Protein AF-A0A2V8KZA8-F1 (afdb_monomer)

Nearest PDB structures (foldseek):
  6wjm-assembly1_A  TM=3.835E-01  e=2.116E+00  Desulfarculus baarsii DSM 2075
  3qcm-assembly2_B  TM=4.061E-01  e=1.779E+00  Homo sapiens
  5bk8-assembly1_A  TM=4.005E-01  e=3.357E+00  Homo sapiens
  3qci-assembly1_A  TM=4.151E-01  e=2.824E+00  Homo sapiens
  3qcl-assembly1_A  TM=3.068E-01  e=1.496E+00  Homo sapiens

Foldseek 3Di:
DDDDDDDDVVVVVVVVVVVVVVVVVVVVVVVCPPDDPPDPFAAFDADPVRHGDPADPDPPFWGWADDDDPDLCVFFPCNVVPFQWDPVLVVVVCVCVVLCVVVDQLSLPDDDDPDVVGADPQWDKDKDWDDRGPFWIKIKIWTDGVPTGVGIGMGIDITTIDRHDDDDDDDCPSSPCVVVVVVVVDPD

Secondary structure (DSSP, 8-state):
--------HHHHHHHHHHHHHHHHHHHHHHGGGGS--SSSPPBPPB-TTS-B--S-SSTT--EEE----SSGGGGBSSGGG---B-HHHHHHHHHHHHTTTTT-TTTTSSPPPHHHHS--TT-EEEEEEE-SBSSEEEEEEEEE-TTTBSS-EEEEEEEEEETT--PPP---GGGGHHHHHHTT-S--

Sequence (188 aa):
MRIRWGLRPVTLVFAMLLFSLMMTLPIVAQQRQQARPAGPAQPTPRRADGTVNLGSTEPNKGFFSGRQHWGYEEVLKDPKEGIPYQPWAKALREFRQGTLSKYDPEGFCLPPGGPRAMHTDQLHVIERFSRPDLMTLHYEATIDDPGAYTRPWTIAFDLSWNPNGEIMEYICQENNLWLKRLLKQVPE

Structure (mmCIF, N/CA/C/O backbone):
data_AF-A0A2V8KZA8-F1
#
_entry.id   AF-A0A2V8KZA8-F1
#
loop_
_atom_site.group_PDB
_atom_site.id
_atom_site.type_symbol
_atom_site.label_atom_id
_atom_site.label_alt_id
_atom_site.label_comp_id
_atom_site.label_asym_id
_atom_site.label_entity_id
_atom_site.label_seq_id
_atom_site.pdbx_PDB_ins_code
_atom_site.Cartn_x
_atom_site.Cartn_y
_atom_site.Cartn_z
_atom_site.occupancy
_atom_site.B_iso_or_equiv
_atom_site.auth_seq_id
_atom_site.auth_comp_id
_atom_site.auth_asym_id
_atom_site.auth_atom_id
_atom_site.pdbx_PDB_model_num
ATOM 1 N N . MET A 1 1 ? 59.697 42.664 25.993 1.00 38.28 1 MET A N 1
ATOM 2 C CA . MET A 1 1 ? 59.028 41.686 25.107 1.00 38.28 1 MET A CA 1
ATOM 3 C C . MET A 1 1 ? 57.533 42.015 25.089 1.00 38.28 1 MET A C 1
ATOM 5 O O . MET A 1 1 ? 56.884 41.853 26.110 1.00 38.28 1 MET A O 1
ATOM 9 N N . ARG A 1 2 ? 57.006 42.623 24.012 1.00 39.75 2 ARG A N 1
ATOM 10 C CA . ARG A 1 2 ? 55.589 43.036 23.891 1.00 39.75 2 ARG A CA 1
ATOM 11 C C . ARG A 1 2 ? 54.884 42.081 22.926 1.00 39.75 2 ARG A C 1
ATOM 13 O O . ARG A 1 2 ? 55.195 42.090 21.740 1.00 39.75 2 ARG A O 1
ATOM 20 N N . ILE A 1 3 ? 53.956 41.272 23.429 1.00 44.31 3 ILE A N 1
ATOM 21 C CA . ILE A 1 3 ? 53.139 40.367 22.612 1.00 44.31 3 ILE A CA 1
ATOM 22 C C . ILE A 1 3 ? 51.951 41.175 22.069 1.00 44.31 3 ILE A C 1
ATOM 24 O O . ILE A 1 3 ? 51.133 41.671 22.842 1.00 44.31 3 ILE A O 1
ATOM 28 N N . ARG A 1 4 ? 51.877 41.360 20.745 1.00 47.81 4 ARG A N 1
ATOM 29 C CA . ARG A 1 4 ? 50.740 42.008 20.071 1.00 47.81 4 ARG A CA 1
ATOM 30 C C . ARG A 1 4 ? 49.669 40.953 19.786 1.00 47.81 4 ARG A C 1
ATOM 32 O O . ARG A 1 4 ? 49.761 40.246 18.790 1.00 47.81 4 ARG A O 1
ATOM 39 N N . TRP A 1 5 ? 48.651 40.865 20.636 1.00 54.12 5 TRP A N 1
ATOM 40 C CA . TRP A 1 5 ? 47.400 40.174 20.310 1.00 54.12 5 TRP A CA 1
ATOM 41 C C . TRP A 1 5 ? 46.513 41.138 19.523 1.00 54.12 5 TRP A C 1
ATOM 43 O O . TRP A 1 5 ? 46.153 42.197 20.031 1.00 54.12 5 TRP A O 1
ATOM 53 N N . GLY A 1 6 ? 46.205 40.828 18.266 1.00 52.06 6 GLY A N 1
ATOM 54 C CA . GLY A 1 6 ? 45.412 41.738 17.443 1.00 52.06 6 GLY A CA 1
ATOM 55 C C . GLY A 1 6 ? 45.010 41.154 16.100 1.00 52.06 6 GLY A C 1
ATOM 56 O O . GLY A 1 6 ? 45.446 41.647 15.063 1.00 52.06 6 GLY A O 1
ATOM 57 N N . LEU A 1 7 ? 44.146 40.139 16.106 1.00 55.19 7 LEU A N 1
ATOM 58 C CA . LEU A 1 7 ? 43.274 39.919 14.955 1.00 55.19 7 LEU A CA 1
ATOM 59 C C . LEU A 1 7 ? 42.201 41.014 14.988 1.00 55.19 7 LEU A C 1
ATOM 61 O O . LEU A 1 7 ? 41.508 41.196 15.988 1.00 55.19 7 LEU A O 1
ATOM 65 N N . ARG A 1 8 ? 42.132 41.809 13.918 1.00 57.12 8 ARG A N 1
ATOM 66 C CA . ARG A 1 8 ? 41.205 42.939 13.794 1.00 57.12 8 ARG A CA 1
ATOM 67 C C . ARG A 1 8 ? 39.756 42.416 13.770 1.00 57.12 8 ARG A C 1
ATOM 69 O O . ARG A 1 8 ? 39.497 41.431 13.083 1.00 57.12 8 ARG A O 1
ATOM 76 N N . PRO A 1 9 ? 38.793 43.079 14.437 1.00 58.09 9 PRO A N 1
ATOM 77 C CA . PRO A 1 9 ? 37.402 42.611 14.534 1.00 58.09 9 PRO A CA 1
ATOM 78 C C . PRO A 1 9 ? 36.718 42.426 13.167 1.00 58.09 9 PRO A C 1
ATOM 80 O O . PRO A 1 9 ? 35.870 41.554 13.010 1.00 58.09 9 PRO A O 1
ATOM 83 N N . VAL A 1 10 ? 37.153 43.171 12.146 1.00 59.69 10 VAL A N 1
ATOM 84 C CA . VAL A 1 10 ? 36.674 43.043 10.758 1.00 59.69 10 VAL A CA 1
ATOM 85 C C . VAL A 1 10 ? 36.988 41.665 10.161 1.00 59.69 10 VAL A C 1
ATOM 87 O O . VAL A 1 10 ? 36.172 41.114 9.427 1.00 59.69 10 VAL A O 1
ATOM 90 N N . THR A 1 11 ? 38.131 41.068 10.509 1.00 60.62 11 THR A N 1
ATOM 91 C CA . THR A 1 11 ? 38.547 39.757 9.993 1.00 60.62 11 THR A CA 1
ATOM 92 C C . THR A 1 11 ? 37.696 38.621 10.572 1.00 60.62 11 THR A C 1
ATOM 94 O O . THR A 1 11 ? 37.414 37.650 9.877 1.00 60.62 11 THR A O 1
ATOM 97 N N . LEU A 1 12 ? 37.233 38.761 11.819 1.00 60.34 12 LEU A N 1
ATOM 98 C CA . LEU A 1 12 ? 36.355 37.790 12.482 1.00 60.34 12 LEU A CA 1
ATOM 99 C C . LEU A 1 12 ? 34.931 37.811 11.911 1.00 60.34 12 LEU A C 1
ATOM 101 O O . LEU A 1 12 ? 34.360 36.752 11.669 1.00 60.34 12 LEU A O 1
ATOM 105 N N . VAL A 1 13 ? 34.381 38.996 11.629 1.00 66.75 13 VAL A N 1
ATOM 106 C CA . VAL A 1 13 ? 33.036 39.128 11.037 1.00 66.75 13 VAL A CA 1
ATOM 107 C C . VAL A 1 13 ? 32.998 38.566 9.613 1.00 66.75 13 VAL A C 1
ATOM 109 O O . VAL A 1 13 ? 32.074 37.834 9.264 1.00 66.75 13 VAL A O 1
ATOM 112 N N . PHE A 1 14 ? 34.030 38.835 8.806 1.00 66.50 14 PHE A N 1
ATOM 113 C CA . PHE A 1 14 ? 34.132 38.275 7.455 1.00 66.50 14 PHE A CA 1
ATOM 114 C C . PHE A 1 14 ? 34.263 36.746 7.474 1.00 66.50 14 PHE A C 1
ATOM 116 O O . PHE A 1 14 ? 33.606 36.065 6.689 1.00 66.50 14 PHE A O 1
ATOM 123 N N . ALA A 1 15 ? 35.058 36.202 8.401 1.00 68.25 15 ALA A N 1
ATOM 124 C CA . ALA A 1 15 ? 35.200 34.759 8.575 1.00 68.25 15 ALA A CA 1
ATOM 125 C C . ALA A 1 15 ? 33.880 34.091 9.005 1.00 68.25 15 ALA A C 1
ATOM 127 O O . ALA A 1 15 ? 33.544 33.031 8.484 1.00 68.25 15 ALA A O 1
ATOM 128 N N . MET A 1 16 ? 33.094 34.720 9.888 1.00 71.06 16 MET A N 1
ATOM 129 C CA . MET A 1 16 ? 31.784 34.198 10.303 1.00 71.06 16 MET A CA 1
ATOM 130 C C . MET A 1 16 ? 30.739 34.242 9.178 1.00 71.06 16 MET A C 1
ATOM 132 O O . MET A 1 16 ? 29.975 33.290 9.028 1.00 71.06 16 MET A O 1
ATOM 136 N N . LEU A 1 17 ? 30.715 35.297 8.355 1.00 67.38 17 LEU A N 1
ATOM 13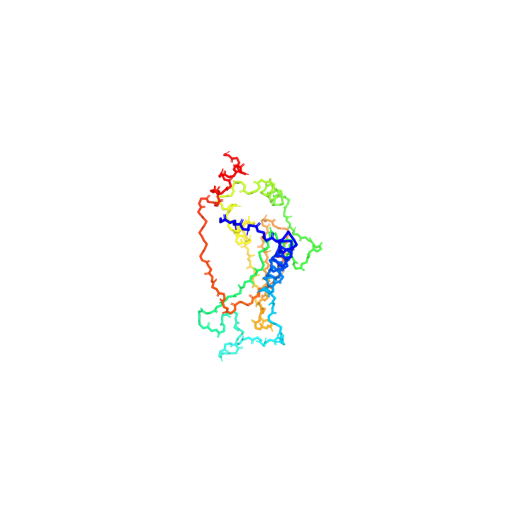7 C CA . LEU A 1 17 ? 29.800 35.391 7.207 1.00 67.38 17 LEU A CA 1
ATOM 138 C C . LEU A 1 17 ? 30.134 34.363 6.115 1.00 67.38 17 LEU A C 1
ATOM 140 O O . LEU A 1 17 ? 29.228 33.716 5.596 1.00 67.38 17 LEU A O 1
ATOM 144 N N . LEU A 1 18 ? 31.422 34.155 5.817 1.00 64.06 18 LEU A N 1
ATOM 145 C CA . LEU A 1 18 ? 31.877 33.088 4.917 1.00 64.06 18 LEU A CA 1
ATOM 146 C C . LEU A 1 18 ? 31.512 31.701 5.458 1.00 64.06 18 LEU A C 1
ATOM 148 O O . LEU A 1 18 ? 30.999 30.873 4.710 1.00 64.06 18 LEU A O 1
ATOM 152 N N . PHE A 1 19 ? 31.705 31.459 6.756 1.00 62.22 19 PHE A N 1
ATOM 153 C CA . PHE A 1 19 ? 31.365 30.180 7.383 1.00 62.22 19 PHE A CA 1
ATOM 154 C C . PHE A 1 19 ? 29.852 29.900 7.360 1.00 62.22 19 PHE A C 1
ATOM 156 O O . PHE A 1 19 ? 29.432 28.790 7.038 1.00 62.22 19 PHE A O 1
ATOM 163 N N . SER A 1 20 ? 29.024 30.923 7.599 1.00 61.00 20 SER A N 1
ATOM 164 C CA . SER A 1 20 ? 27.560 30.824 7.512 1.00 61.00 20 SER A CA 1
ATOM 165 C C . SER A 1 20 ? 27.075 30.572 6.071 1.00 61.00 20 SER A C 1
ATOM 167 O O . SER A 1 20 ? 26.174 29.764 5.835 1.00 61.00 20 SER A O 1
ATOM 169 N N . LEU A 1 21 ? 27.732 31.178 5.072 1.00 57.53 21 LEU A N 1
ATOM 170 C CA . LEU A 1 21 ? 27.439 30.933 3.656 1.00 57.53 21 LEU A CA 1
ATOM 171 C C . LEU A 1 21 ? 27.849 29.512 3.213 1.00 57.53 21 LEU A C 1
ATOM 173 O O . LEU A 1 21 ? 27.138 28.881 2.437 1.00 57.53 21 LEU A O 1
ATOM 177 N N . MET A 1 22 ? 28.949 28.964 3.744 1.00 59.94 22 MET A N 1
ATOM 178 C CA . MET A 1 22 ? 29.373 27.589 3.438 1.00 59.94 22 MET A CA 1
ATOM 179 C C . MET A 1 22 ? 28.510 26.514 4.116 1.00 59.94 22 MET A C 1
ATOM 181 O O . MET A 1 22 ? 28.398 25.413 3.582 1.00 59.94 22 MET A O 1
ATOM 185 N N . MET A 1 23 ? 27.858 26.816 5.245 1.00 60.09 23 MET A N 1
ATOM 186 C CA . MET A 1 23 ? 26.958 25.872 5.927 1.00 60.09 23 MET A CA 1
ATOM 187 C C . MET A 1 23 ? 25.553 25.775 5.312 1.00 60.09 23 MET A C 1
ATOM 189 O O . MET A 1 23 ? 24.871 24.774 5.520 1.00 60.09 23 MET A O 1
ATOM 193 N N . THR A 1 24 ? 25.113 26.760 4.525 1.00 54.28 24 THR A N 1
ATOM 194 C CA . THR A 1 24 ? 23.773 26.742 3.896 1.00 54.28 24 THR A CA 1
ATOM 195 C C . THR A 1 24 ? 23.738 26.037 2.534 1.00 54.28 24 THR A C 1
ATOM 197 O O . THR A 1 24 ? 22.709 25.477 2.157 1.00 54.28 24 THR A O 1
ATOM 200 N N . LEU A 1 25 ? 24.863 25.978 1.815 1.00 51.69 25 LEU A N 1
ATOM 201 C CA . LEU A 1 25 ? 24.981 25.296 0.519 1.00 51.69 25 LEU A CA 1
ATOM 202 C C . LEU A 1 25 ? 24.738 23.767 0.539 1.00 51.69 25 LEU A C 1
ATOM 204 O O . LEU A 1 25 ? 24.079 23.281 -0.386 1.00 51.69 25 LEU A O 1
ATOM 208 N N . PRO A 1 26 ? 25.185 22.975 1.538 1.00 50.62 26 PRO A N 1
ATOM 209 C CA . PRO A 1 26 ? 24.924 21.534 1.532 1.00 50.62 26 PRO A CA 1
ATOM 210 C C . PRO A 1 26 ? 23.447 21.179 1.773 1.00 50.62 26 PRO A C 1
ATOM 212 O O . PRO A 1 26 ? 23.003 20.125 1.320 1.00 50.62 26 PRO A O 1
ATOM 215 N N . ILE A 1 27 ? 22.656 22.058 2.404 1.00 51.00 27 ILE A N 1
ATOM 216 C CA . ILE A 1 27 ? 21.228 21.802 2.674 1.00 51.00 27 ILE A CA 1
ATOM 217 C C . ILE A 1 27 ? 20.429 21.729 1.362 1.00 51.00 27 ILE A C 1
ATOM 219 O O . ILE A 1 27 ? 19.590 20.846 1.193 1.00 51.00 27 ILE A O 1
ATOM 223 N N . VAL A 1 28 ? 20.738 22.591 0.387 1.00 49.91 28 VAL A N 1
ATOM 224 C CA . VAL A 1 28 ? 20.069 22.588 -0.929 1.00 49.91 28 VAL A CA 1
ATOM 225 C C . VAL A 1 28 ? 20.500 21.384 -1.780 1.00 49.91 28 VAL A C 1
ATOM 227 O O . VAL A 1 28 ? 19.707 20.849 -2.554 1.00 49.91 28 VAL A O 1
ATOM 230 N N . ALA A 1 29 ? 21.740 20.910 -1.621 1.00 48.00 29 ALA A N 1
ATOM 231 C CA . ALA A 1 29 ? 22.255 19.754 -2.356 1.00 48.00 29 ALA A CA 1
ATOM 232 C C . ALA A 1 29 ? 21.671 18.418 -1.859 1.00 48.00 29 ALA A C 1
ATOM 234 O O . ALA A 1 29 ? 21.411 17.525 -2.668 1.00 48.00 29 ALA A O 1
ATOM 235 N N . GLN A 1 30 ? 21.408 18.286 -0.555 1.00 47.94 30 GLN A N 1
ATOM 236 C CA . GLN A 1 30 ? 20.883 17.047 0.029 1.00 47.94 30 GLN A CA 1
ATOM 237 C C . GLN A 1 30 ? 19.437 16.746 -0.398 1.00 47.94 30 GLN A C 1
ATOM 239 O O . GLN A 1 30 ? 19.044 15.587 -0.505 1.00 47.94 30 GLN A O 1
ATOM 244 N N . GLN A 1 31 ? 18.661 17.770 -0.759 1.00 44.16 31 GLN A N 1
ATOM 245 C CA . GLN A 1 31 ? 17.285 17.595 -1.233 1.00 44.16 31 GLN A CA 1
ATOM 246 C C . GLN A 1 31 ? 17.201 16.995 -2.654 1.00 44.16 31 GLN A C 1
ATOM 248 O O . GLN A 1 31 ? 16.135 16.572 -3.096 1.00 44.16 31 GLN A O 1
ATOM 253 N N . ARG A 1 32 ? 18.329 16.906 -3.375 1.00 42.50 32 ARG A N 1
ATOM 254 C CA . ARG A 1 32 ? 18.392 16.400 -4.756 1.00 42.50 32 ARG A CA 1
ATOM 255 C C . ARG A 1 32 ? 18.445 14.870 -4.865 1.00 42.50 32 ARG A C 1
ATOM 257 O O . ARG A 1 32 ? 18.283 14.352 -5.964 1.00 42.50 32 ARG A O 1
ATOM 264 N N . GLN A 1 33 ? 18.652 14.143 -3.762 1.00 44.72 33 GLN A N 1
ATOM 265 C CA . GLN A 1 33 ? 18.838 12.682 -3.781 1.00 44.72 33 GLN A CA 1
ATOM 266 C C . GLN A 1 33 ? 17.554 11.868 -4.020 1.00 44.72 33 GLN A C 1
ATOM 268 O O . GLN A 1 33 ? 17.646 10.687 -4.335 1.00 44.72 33 GLN A O 1
ATOM 273 N N . GLN A 1 34 ? 16.368 12.473 -3.919 1.00 49.75 34 GLN A N 1
ATOM 274 C CA . GLN A 1 34 ? 15.090 11.789 -4.186 1.00 49.75 34 GLN A CA 1
ATOM 275 C C . GLN A 1 34 ? 14.502 12.090 -5.571 1.00 49.75 34 GLN A C 1
ATOM 277 O O . GLN A 1 34 ? 13.445 11.566 -5.920 1.00 49.75 34 GLN A O 1
ATOM 282 N N . ALA A 1 35 ? 15.151 12.934 -6.376 1.00 53.31 35 ALA A N 1
ATOM 283 C CA . ALA A 1 35 ? 14.651 13.243 -7.706 1.00 53.31 35 ALA A CA 1
ATOM 284 C C . ALA A 1 35 ? 14.956 12.087 -8.670 1.00 53.31 35 ALA A C 1
ATOM 286 O O . ALA A 1 35 ? 16.100 11.635 -8.760 1.00 53.31 35 ALA A O 1
ATOM 287 N N . ARG A 1 36 ? 13.933 11.635 -9.416 1.00 60.41 36 ARG A N 1
ATOM 288 C CA . ARG A 1 36 ? 14.094 10.726 -10.564 1.00 60.41 36 ARG A CA 1
ATOM 289 C C . ARG A 1 36 ? 15.286 11.191 -11.421 1.00 60.41 36 ARG A C 1
ATOM 291 O O . ARG A 1 36 ? 15.385 12.396 -11.673 1.00 60.41 36 ARG A O 1
ATOM 298 N N . PRO A 1 37 ? 16.171 10.285 -11.880 1.00 58.59 37 PRO A N 1
ATOM 299 C CA . PRO A 1 37 ? 17.267 10.676 -12.754 1.00 58.59 37 PRO A CA 1
ATOM 300 C C . PRO A 1 37 ? 16.710 11.420 -13.973 1.00 58.59 37 PRO A C 1
ATOM 302 O O . PRO A 1 37 ? 15.801 10.931 -14.643 1.00 58.59 37 PRO A O 1
ATOM 305 N N . ALA A 1 38 ? 17.218 12.627 -14.226 1.00 54.03 38 ALA A N 1
ATOM 306 C CA . ALA A 1 38 ? 16.775 13.444 -15.347 1.00 54.03 38 ALA A CA 1
ATOM 307 C C . ALA A 1 38 ? 17.204 12.776 -16.665 1.00 54.03 38 ALA A C 1
ATOM 309 O O . ALA A 1 38 ? 18.395 12.660 -16.947 1.00 54.03 38 ALA A O 1
ATOM 310 N N . GLY A 1 39 ? 16.231 12.319 -17.455 1.00 65.12 39 GLY A N 1
ATOM 311 C CA . GLY A 1 39 ? 16.438 11.649 -18.739 1.00 65.12 39 GLY A CA 1
ATOM 312 C C . GLY A 1 39 ? 15.124 11.101 -19.312 1.00 65.12 39 GLY A C 1
ATOM 313 O O . GLY A 1 39 ? 14.109 11.099 -18.611 1.00 65.12 39 GLY A O 1
ATOM 314 N N . PRO A 1 40 ? 15.105 10.663 -20.584 1.00 73.75 40 PRO A N 1
ATOM 315 C CA . PRO A 1 40 ? 13.938 10.003 -21.160 1.00 73.75 40 PRO A CA 1
ATOM 316 C C . PRO A 1 40 ? 13.610 8.716 -20.391 1.00 73.75 40 PRO A C 1
ATOM 318 O O . PRO A 1 40 ? 14.511 8.008 -19.935 1.00 73.75 40 PRO A O 1
ATOM 321 N N . ALA A 1 41 ? 12.315 8.417 -20.252 1.00 80.81 41 ALA A N 1
ATOM 322 C CA . ALA A 1 41 ? 11.856 7.206 -19.583 1.00 80.81 41 ALA A CA 1
ATOM 323 C C . ALA A 1 41 ? 12.430 5.971 -20.289 1.00 80.81 41 ALA A C 1
ATOM 325 O O . ALA A 1 41 ? 12.236 5.772 -21.489 1.00 80.81 41 ALA A O 1
ATOM 326 N N . GLN A 1 42 ? 13.165 5.154 -19.539 1.00 89.88 42 GLN A N 1
ATOM 327 C CA . GLN A 1 42 ? 13.686 3.894 -20.052 1.00 89.88 42 GLN A CA 1
ATOM 328 C C . GLN A 1 42 ? 12.541 2.878 -20.184 1.00 89.88 42 GLN A C 1
ATOM 330 O O . GLN A 1 42 ? 11.630 2.880 -19.352 1.00 89.88 42 GLN A O 1
ATOM 335 N N . PRO A 1 43 ? 12.565 2.008 -21.205 1.00 93.38 43 PRO A N 1
ATOM 336 C CA . PRO A 1 43 ? 11.459 1.100 -21.488 1.00 93.38 43 PRO A CA 1
ATOM 337 C C . PRO A 1 43 ? 11.230 0.089 -20.359 1.00 93.38 43 PRO A C 1
ATOM 339 O O . PRO A 1 43 ? 12.148 -0.236 -19.604 1.00 93.38 43 PRO A O 1
ATOM 342 N N . THR A 1 44 ? 10.011 -0.455 -20.285 1.00 94.81 44 THR A N 1
ATOM 343 C CA . THR A 1 44 ? 9.660 -1.556 -19.381 1.00 94.81 44 THR A CA 1
ATOM 344 C C . THR A 1 44 ? 10.631 -2.730 -19.539 1.00 94.81 44 THR A C 1
ATOM 346 O O . THR A 1 44 ? 10.680 -3.338 -20.615 1.00 94.81 44 THR A O 1
ATOM 349 N N . PRO A 1 45 ? 11.351 -3.120 -18.476 1.00 93.50 45 PRO A N 1
ATOM 350 C CA . PRO A 1 45 ? 12.191 -4.304 -18.499 1.00 93.50 45 PRO A CA 1
ATOM 351 C C . PRO A 1 45 ? 11.361 -5.569 -18.701 1.00 93.50 45 PRO A C 1
ATOM 353 O O . PRO A 1 45 ? 10.294 -5.741 -18.103 1.00 93.50 45 PRO A O 1
ATOM 356 N N . ARG A 1 46 ? 11.875 -6.481 -19.524 1.00 93.75 46 ARG A N 1
ATOM 357 C CA . ARG A 1 46 ? 11.250 -7.774 -19.815 1.00 93.75 46 ARG A CA 1
ATOM 358 C C . ARG A 1 46 ? 12.204 -8.913 -19.494 1.00 93.75 46 ARG A C 1
ATOM 360 O O . ARG A 1 46 ? 13.420 -8.746 -19.556 1.00 93.75 46 ARG A O 1
ATOM 367 N N . ARG A 1 47 ? 11.644 -10.060 -19.123 1.00 91.88 47 ARG A N 1
ATOM 368 C CA . ARG A 1 47 ? 12.394 -11.312 -18.982 1.00 91.88 47 ARG A CA 1
ATOM 369 C C . ARG A 1 47 ? 12.707 -11.896 -20.361 1.00 91.88 47 ARG A C 1
ATOM 371 O O . ARG A 1 47 ? 12.191 -11.431 -21.376 1.00 91.88 47 ARG A O 1
ATOM 378 N N . ALA A 1 48 ? 13.539 -12.936 -20.388 1.00 92.81 48 ALA A N 1
ATOM 379 C CA . ALA A 1 48 ? 13.903 -13.639 -21.619 1.00 92.81 48 ALA A CA 1
ATOM 380 C C . ALA A 1 48 ? 12.687 -14.229 -22.364 1.00 92.81 48 ALA A C 1
ATOM 382 O O . ALA A 1 48 ? 12.709 -14.325 -23.585 1.00 92.81 48 ALA A O 1
ATOM 383 N N . ASP A 1 49 ? 11.614 -14.566 -21.645 1.00 95.12 49 ASP A N 1
ATOM 384 C CA . ASP A 1 49 ? 10.340 -15.045 -22.201 1.00 95.12 49 ASP A CA 1
ATOM 385 C C . ASP A 1 49 ? 9.416 -13.915 -22.713 1.00 95.12 49 ASP A C 1
ATOM 387 O O . ASP A 1 49 ? 8.287 -14.166 -23.127 1.00 95.12 49 ASP A O 1
ATOM 391 N N . GLY A 1 50 ? 9.869 -12.658 -22.667 1.00 94.19 50 GLY A N 1
ATOM 392 C CA . GLY A 1 50 ? 9.109 -11.481 -23.091 1.00 94.19 50 GLY A CA 1
ATOM 393 C C . GLY A 1 50 ? 8.106 -10.945 -22.060 1.00 94.19 50 GLY A C 1
ATOM 394 O O . GLY A 1 50 ? 7.537 -9.863 -22.271 1.00 94.19 50 GLY A O 1
ATOM 395 N N . THR A 1 51 ? 7.903 -11.630 -20.930 1.00 95.31 51 THR A N 1
ATOM 396 C CA . THR A 1 51 ? 7.023 -11.155 -19.851 1.00 95.31 51 THR A CA 1
ATOM 397 C C . THR A 1 51 ? 7.597 -9.914 -19.172 1.00 95.31 51 THR A C 1
ATOM 399 O O . THR A 1 51 ? 8.811 -9.700 -19.139 1.00 95.31 51 THR A O 1
ATOM 402 N N . VAL A 1 52 ? 6.726 -9.063 -18.623 1.00 94.88 52 VAL A N 1
ATOM 403 C CA . VAL A 1 52 ? 7.156 -7.883 -17.860 1.00 94.88 52 VAL A CA 1
ATOM 404 C C . VAL A 1 52 ? 7.930 -8.331 -16.621 1.00 94.88 52 VAL A C 1
ATOM 406 O O . VAL A 1 52 ? 7.454 -9.149 -15.830 1.00 94.88 52 VAL A O 1
ATOM 409 N N . ASN A 1 53 ? 9.123 -7.772 -16.430 1.00 92.56 53 ASN A N 1
ATOM 410 C CA . ASN A 1 53 ? 9.895 -7.981 -15.218 1.00 92.56 53 ASN A CA 1
ATOM 411 C C . ASN A 1 53 ? 9.439 -6.987 -14.140 1.00 92.56 53 ASN A C 1
ATOM 413 O O . ASN A 1 53 ? 9.751 -5.801 -14.214 1.00 92.56 53 ASN A O 1
ATOM 417 N N . LEU A 1 54 ? 8.722 -7.473 -13.127 1.00 92.56 54 LEU A N 1
ATOM 418 C CA . LEU A 1 54 ? 8.272 -6.673 -11.977 1.00 92.56 54 LEU A CA 1
ATOM 419 C C . LEU A 1 54 ? 9.318 -6.574 -10.854 1.00 92.56 54 LEU A C 1
ATOM 421 O O . LEU A 1 54 ? 9.097 -5.863 -9.882 1.00 92.56 54 LEU A O 1
ATOM 425 N N . GLY A 1 55 ? 10.435 -7.294 -10.967 1.00 87.62 55 GLY A N 1
ATOM 426 C CA . GLY A 1 55 ? 11.498 -7.323 -9.968 1.00 87.62 55 GLY A CA 1
ATOM 427 C C . GLY A 1 55 ? 12.747 -6.580 -10.427 1.00 87.62 55 GLY A C 1
ATOM 428 O O . GLY A 1 55 ? 12.696 -5.658 -11.251 1.00 87.62 55 GLY A O 1
ATOM 429 N N . SER A 1 56 ? 13.889 -7.010 -9.897 1.00 87.38 56 SER A N 1
ATOM 430 C CA . SER A 1 56 ? 15.166 -6.429 -10.286 1.00 87.38 56 SER A CA 1
ATOM 431 C C . SER A 1 56 ? 15.565 -6.764 -11.719 1.00 87.38 56 SER A C 1
ATOM 433 O O . SER A 1 56 ? 15.281 -7.846 -12.236 1.00 87.38 56 SER A O 1
ATOM 435 N N . THR A 1 57 ? 16.241 -5.813 -12.358 1.00 84.31 57 THR A N 1
ATOM 436 C CA . THR A 1 57 ? 16.910 -5.995 -13.648 1.00 84.31 57 THR A CA 1
ATOM 437 C C . THR A 1 57 ? 18.246 -6.724 -13.520 1.00 84.31 57 THR A C 1
ATOM 439 O O . THR A 1 57 ? 18.724 -7.264 -14.511 1.00 84.31 57 THR A O 1
ATOM 442 N N . GLU A 1 58 ? 18.831 -6.771 -12.320 1.00 82.56 58 GLU A N 1
ATOM 443 C CA . GLU A 1 58 ? 20.088 -7.463 -12.023 1.00 82.56 58 GLU A CA 1
ATOM 444 C C . GLU A 1 58 ? 19.936 -8.339 -10.766 1.00 82.56 58 GLU A C 1
ATOM 446 O O . GLU A 1 58 ? 19.238 -7.956 -9.827 1.00 82.56 58 GLU A O 1
ATOM 451 N N . PRO A 1 59 ? 20.584 -9.512 -10.685 1.00 78.94 59 PRO A N 1
ATOM 452 C CA . PRO A 1 59 ? 20.502 -10.349 -9.490 1.00 78.94 59 PRO A CA 1
ATOM 453 C C . PRO A 1 59 ? 20.892 -9.582 -8.216 1.00 78.94 59 PRO A C 1
ATOM 455 O O . PRO A 1 59 ? 21.957 -8.972 -8.161 1.00 78.94 59 PRO A O 1
ATOM 458 N N . ASN A 1 60 ? 20.034 -9.641 -7.192 1.00 71.50 60 ASN A N 1
ATOM 459 C CA . ASN A 1 60 ? 20.250 -9.064 -5.856 1.00 71.50 60 ASN A CA 1
ATOM 460 C C . ASN A 1 60 ? 20.539 -7.552 -5.807 1.00 71.50 60 ASN A C 1
ATOM 462 O O . ASN A 1 60 ? 21.116 -7.084 -4.830 1.00 71.50 60 ASN A O 1
ATOM 466 N N . LY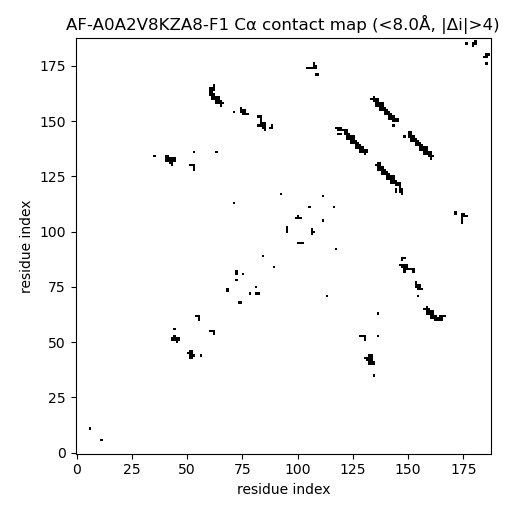S A 1 61 ? 20.147 -6.776 -6.824 1.00 83.69 61 LYS A N 1
ATOM 467 C CA . LYS A 1 61 ? 20.320 -5.317 -6.804 1.00 83.69 61 LYS A CA 1
ATOM 468 C C . LYS A 1 61 ? 19.005 -4.575 -6.775 1.00 83.69 61 LYS A C 1
ATOM 470 O O . LYS A 1 61 ? 18.138 -4.844 -7.598 1.00 83.69 61 LYS A O 1
ATOM 475 N N . GLY A 1 62 ? 18.921 -3.567 -5.922 1.00 87.19 62 GLY A N 1
ATOM 476 C CA . GLY A 1 62 ? 17.844 -2.597 -5.945 1.00 87.19 62 GLY A CA 1
ATOM 477 C C . GLY A 1 62 ? 16.470 -3.149 -5.578 1.00 87.19 62 GLY A C 1
ATOM 478 O O . GLY A 1 62 ? 16.209 -4.353 -5.566 1.00 87.19 62 GLY A O 1
ATOM 479 N N . PHE A 1 63 ? 15.561 -2.234 -5.272 1.00 90.38 63 PHE A N 1
ATOM 480 C CA . PHE A 1 63 ? 14.180 -2.558 -4.947 1.00 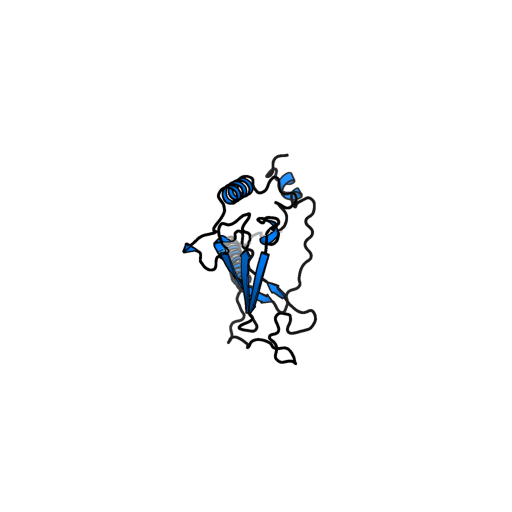90.38 63 PHE A CA 1
ATOM 481 C C . PHE A 1 63 ? 13.255 -1.399 -5.314 1.00 90.38 63 PHE A C 1
ATOM 483 O O . PHE A 1 63 ? 13.691 -0.264 -5.520 1.00 90.38 63 PHE A O 1
ATOM 490 N N . PHE A 1 64 ? 11.962 -1.694 -5.399 1.00 91.12 64 PHE A N 1
ATOM 491 C CA . PHE A 1 64 ? 10.935 -0.670 -5.517 1.00 91.12 64 PHE A CA 1
ATOM 492 C C . PHE A 1 64 ? 10.625 -0.090 -4.142 1.00 91.12 64 PHE A C 1
ATOM 494 O O . PHE A 1 64 ? 10.207 -0.817 -3.244 1.00 91.12 64 PHE A O 1
ATOM 501 N N . SER A 1 65 ? 10.813 1.216 -3.982 1.00 87.88 65 SER A N 1
ATOM 502 C CA . SER A 1 65 ? 10.481 1.938 -2.761 1.00 87.88 65 SER A CA 1
ATOM 503 C C . SER A 1 65 ? 9.366 2.947 -3.015 1.00 87.88 65 SER A C 1
ATOM 505 O O . SER A 1 65 ? 9.324 3.635 -4.036 1.00 87.88 65 SER A O 1
ATOM 507 N N . GLY A 1 66 ? 8.427 3.014 -2.079 1.00 83.12 66 GLY A N 1
ATOM 508 C CA . GLY A 1 66 ? 7.316 3.957 -2.100 1.00 83.12 66 GLY A CA 1
ATOM 509 C C . GLY A 1 66 ? 7.461 5.013 -1.020 1.00 83.12 66 GLY A C 1
ATOM 510 O O . GLY A 1 66 ? 8.175 4.831 -0.029 1.00 83.12 66 GLY A O 1
ATOM 511 N N . ARG A 1 67 ? 6.724 6.109 -1.186 1.00 82.56 67 ARG A N 1
ATOM 512 C CA . ARG A 1 67 ? 6.437 7.003 -0.069 1.00 82.56 67 ARG A CA 1
ATOM 513 C C . ARG A 1 67 ? 5.609 6.232 0.967 1.00 82.56 67 ARG A C 1
ATOM 515 O O . ARG A 1 67 ? 4.709 5.482 0.612 1.00 82.56 67 ARG A O 1
ATOM 522 N N . GLN A 1 68 ? 5.911 6.427 2.246 1.00 77.06 68 GLN A N 1
ATOM 523 C CA . GLN A 1 68 ? 5.048 5.947 3.325 1.00 77.06 68 GLN A CA 1
ATOM 524 C C . GLN A 1 68 ? 3.762 6.786 3.347 1.00 77.06 68 GLN A C 1
ATOM 526 O O . GLN A 1 68 ? 3.837 8.017 3.398 1.00 77.06 68 GLN A O 1
ATOM 531 N N . HIS A 1 69 ? 2.610 6.119 3.303 1.00 81.81 69 HIS A N 1
ATOM 532 C CA . HIS A 1 69 ? 1.285 6.737 3.354 1.00 81.81 69 HIS A CA 1
ATOM 533 C C . HIS A 1 69 ? 0.664 6.498 4.730 1.00 81.81 69 HIS A C 1
ATOM 535 O O . HIS A 1 69 ? 0.645 5.363 5.205 1.00 81.81 69 HIS A O 1
ATOM 541 N N . TRP A 1 70 ? 0.168 7.553 5.380 1.00 75.25 70 TRP A N 1
ATOM 542 C CA . TRP A 1 70 ? -0.349 7.470 6.756 1.00 75.25 70 TRP A CA 1
ATOM 543 C C . TRP A 1 70 ? -1.829 7.091 6.825 1.00 75.25 70 TRP A C 1
ATOM 545 O O . TRP A 1 70 ? -2.350 6.777 7.895 1.00 75.25 70 TRP A O 1
ATOM 555 N N . GLY A 1 71 ? -2.507 7.097 5.683 1.00 81.50 71 GLY A N 1
ATOM 556 C CA . GLY A 1 71 ? -3.880 6.654 5.539 1.00 81.50 71 GLY A CA 1
ATOM 557 C C . GLY A 1 71 ? -4.196 6.341 4.086 1.00 81.50 71 GLY A C 1
ATOM 558 O O . GLY A 1 71 ? -3.557 6.848 3.163 1.00 81.50 71 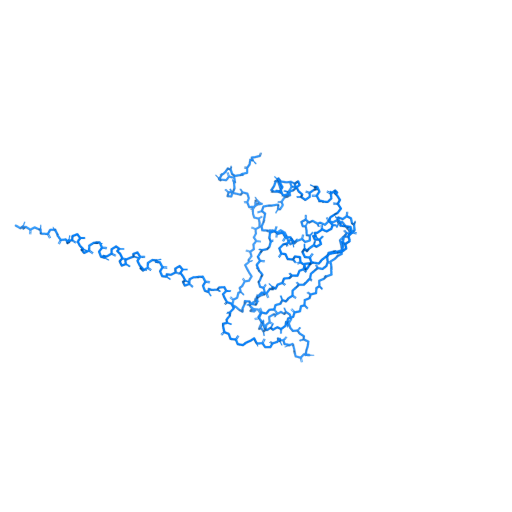GLY A O 1
ATOM 559 N N . TYR A 1 72 ? -5.211 5.509 3.885 1.00 86.56 72 TYR A N 1
ATOM 560 C CA . TYR A 1 72 ? -5.662 5.138 2.551 1.00 86.56 72 TYR A CA 1
ATOM 561 C C . TYR A 1 72 ? -6.221 6.316 1.755 1.00 86.56 72 TYR A C 1
ATOM 563 O O . TYR A 1 72 ? -6.141 6.303 0.534 1.00 86.56 72 TYR A O 1
ATOM 571 N N . GLU A 1 73 ? -6.717 7.355 2.431 1.00 89.44 73 GLU A N 1
ATOM 572 C CA . GLU A 1 73 ? -7.213 8.592 1.824 1.00 89.44 73 GLU A CA 1
ATOM 573 C C . GLU A 1 73 ? -6.192 9.278 0.913 1.00 89.44 73 GLU A C 1
ATOM 575 O O . GLU A 1 73 ? -6.583 9.912 -0.063 1.00 89.44 73 GLU A O 1
ATOM 580 N N . GLU A 1 74 ? -4.896 9.142 1.208 1.00 90.12 74 GLU A N 1
ATOM 581 C CA . GLU A 1 74 ? -3.823 9.738 0.404 1.00 90.12 74 GLU A CA 1
ATOM 582 C C . GLU A 1 74 ? -3.665 9.080 -0.971 1.00 90.12 74 GLU A C 1
ATOM 584 O O . GLU A 1 74 ? -3.099 9.685 -1.880 1.00 90.12 74 GLU A O 1
ATOM 589 N N . VAL A 1 75 ? -4.129 7.838 -1.104 1.00 91.69 75 VAL A N 1
ATOM 590 C CA . VAL A 1 75 ? -3.882 6.966 -2.259 1.00 91.69 75 VAL A CA 1
ATOM 591 C C . VAL A 1 75 ? -5.165 6.355 -2.806 1.00 91.69 75 VAL A C 1
ATOM 593 O O . VAL A 1 75 ? -5.120 5.368 -3.535 1.00 91.69 75 VAL A O 1
ATOM 596 N N . LEU A 1 76 ? -6.326 6.915 -2.462 1.00 94.31 76 LEU A N 1
ATOM 597 C CA . LEU A 1 76 ? -7.586 6.487 -3.057 1.00 94.31 76 LEU A CA 1
ATOM 598 C C . LEU A 1 76 ? -7.553 6.726 -4.560 1.00 94.31 76 LEU A C 1
ATOM 600 O O . LEU A 1 76 ? -7.281 7.837 -5.013 1.00 94.31 76 LEU A O 1
ATOM 604 N N . LYS A 1 77 ? -7.917 5.692 -5.320 1.00 94.81 77 LYS A N 1
ATOM 605 C CA . LYS A 1 77 ? -8.116 5.815 -6.764 1.00 94.81 77 LYS A CA 1
ATOM 606 C C . LYS A 1 77 ? -9.255 6.792 -7.080 1.00 94.81 77 LYS A C 1
ATOM 608 O O . LYS A 1 77 ? -9.117 7.629 -7.966 1.00 94.81 77 LYS A O 1
ATOM 613 N N . ASP A 1 78 ? -10.321 6.751 -6.276 1.00 93.69 78 ASP A N 1
ATOM 614 C CA . ASP A 1 78 ? -11.526 7.574 -6.426 1.00 93.69 78 ASP A CA 1
ATOM 615 C C . ASP A 1 78 ? -11.813 8.392 -5.145 1.00 93.69 78 ASP A C 1
ATOM 617 O O . ASP A 1 78 ? -12.737 8.090 -4.384 1.00 93.69 78 ASP A O 1
ATOM 621 N N . PRO A 1 79 ? -11.042 9.461 -4.861 1.00 92.00 79 PRO A N 1
ATOM 622 C CA . PRO A 1 79 ? -11.081 10.157 -3.569 1.00 92.00 79 PRO A CA 1
ATOM 623 C C . PRO A 1 79 ? -12.415 10.855 -3.277 1.00 92.00 79 PRO A C 1
ATOM 625 O O . PRO A 1 79 ? -12.766 11.058 -2.116 1.00 92.00 79 PRO A O 1
ATOM 628 N N . LYS A 1 80 ? -13.185 11.211 -4.315 1.00 91.12 80 LYS A N 1
ATOM 629 C CA . LYS A 1 80 ? -14.501 11.856 -4.168 1.00 91.12 80 LYS A CA 1
ATOM 630 C C . LYS A 1 80 ? -15.527 10.954 -3.488 1.00 91.12 80 LYS A C 1
ATOM 632 O O . LYS A 1 80 ? -16.436 11.465 -2.844 1.00 91.12 80 LYS A O 1
ATOM 637 N N . GLU A 1 81 ? -15.400 9.641 -3.648 1.00 89.19 81 GLU A N 1
ATOM 638 C CA . GLU A 1 81 ? -16.340 8.693 -3.053 1.00 89.19 81 GLU A CA 1
ATOM 639 C C . GLU A 1 81 ? -15.991 8.347 -1.598 1.00 89.19 81 GLU A C 1
ATOM 641 O O . GLU A 1 81 ? -16.826 7.795 -0.879 1.00 89.19 81 GLU A O 1
ATOM 646 N N . GLY A 1 82 ? -14.773 8.686 -1.162 1.00 92.06 82 GLY A N 1
ATOM 647 C CA . GLY A 1 82 ? -14.245 8.334 0.150 1.00 92.06 82 GLY A CA 1
ATOM 648 C C . GLY A 1 82 ? -14.103 6.824 0.356 1.00 92.06 82 GLY A C 1
ATOM 649 O O . GLY A 1 82 ? -14.289 6.017 -0.554 1.00 92.06 82 GLY A O 1
ATOM 650 N N . ILE A 1 83 ? -13.765 6.434 1.585 1.00 93.88 83 ILE A N 1
ATOM 651 C CA . ILE A 1 83 ? -13.690 5.019 1.958 1.00 93.88 83 ILE A CA 1
ATOM 652 C C . ILE A 1 83 ? -15.070 4.568 2.452 1.00 93.88 83 ILE A C 1
ATOM 654 O O . ILE A 1 83 ? -15.593 5.158 3.406 1.00 93.88 83 ILE A O 1
ATOM 658 N N . PRO A 1 84 ? -15.664 3.524 1.851 1.00 95.81 84 PRO A N 1
ATOM 659 C CA . PRO A 1 84 ? -17.035 3.108 2.120 1.00 95.81 84 PRO A CA 1
ATOM 660 C C . PRO A 1 84 ? -17.129 2.243 3.384 1.00 95.81 84 PRO A C 1
ATOM 662 O O . PRO A 1 84 ? -17.537 1.090 3.330 1.00 95.81 84 PRO A O 1
ATOM 665 N N . TYR A 1 85 ? -16.731 2.770 4.538 1.00 95.06 85 TYR A N 1
ATOM 666 C CA . TYR A 1 85 ? -16.824 2.041 5.802 1.00 95.06 85 TYR A CA 1
ATOM 667 C C . TYR A 1 85 ? -18.268 1.684 6.172 1.00 95.06 85 TYR A C 1
ATOM 669 O O . TYR A 1 85 ? -19.183 2.496 6.023 1.00 95.06 85 TYR A O 1
ATOM 677 N N . GLN A 1 86 ? -18.452 0.509 6.773 1.00 95.94 86 GLN A N 1
ATOM 678 C CA . GLN A 1 86 ? -19.606 0.247 7.631 1.00 95.94 86 GLN A CA 1
ATOM 679 C C . GLN A 1 86 ? -19.561 1.187 8.856 1.00 95.94 86 GLN A C 1
ATOM 681 O O . GLN A 1 86 ? -18.466 1.536 9.314 1.00 95.94 86 GLN A O 1
ATOM 686 N N . PRO A 1 87 ? -20.704 1.577 9.457 1.00 96.44 87 PRO A N 1
ATOM 687 C CA . PRO A 1 87 ? -20.716 2.516 10.584 1.00 96.44 87 PRO A CA 1
ATOM 688 C C . PRO A 1 87 ? -19.850 2.081 11.774 1.00 96.44 87 PRO A C 1
ATOM 690 O O . PRO A 1 87 ? -19.113 2.889 12.337 1.00 96.44 87 PRO A O 1
ATOM 693 N N . TRP A 1 88 ? -19.890 0.793 12.127 1.00 94.88 88 TRP A N 1
ATOM 694 C CA . TRP A 1 88 ? -19.091 0.239 13.224 1.00 94.88 88 TRP A CA 1
ATOM 695 C C . TRP A 1 88 ? -17.585 0.296 12.917 1.00 94.88 88 TRP A C 1
ATOM 697 O O . TRP A 1 88 ? -16.787 0.643 13.787 1.00 94.88 88 TRP A O 1
ATOM 707 N N . ALA A 1 89 ? -17.201 -0.000 11.670 1.00 94.19 89 ALA A N 1
ATOM 708 C CA . ALA A 1 89 ? -15.811 -0.024 11.231 1.00 94.19 89 ALA A CA 1
ATOM 709 C C . ALA A 1 89 ? -15.230 1.392 11.209 1.00 94.19 89 ALA A C 1
ATOM 711 O O . ALA A 1 89 ? -14.103 1.607 11.657 1.00 94.19 89 ALA A O 1
ATOM 712 N N . LYS A 1 90 ? -16.033 2.372 10.771 1.00 93.44 90 LYS A N 1
ATOM 713 C CA . LYS A 1 90 ? -15.689 3.793 10.850 1.00 93.44 90 LYS A CA 1
ATOM 714 C C . LYS A 1 90 ? -15.460 4.230 12.298 1.00 93.44 90 LYS A C 1
ATOM 716 O O . LYS A 1 90 ? -14.408 4.785 12.597 1.00 93.44 90 LYS A O 1
ATOM 721 N N . ALA A 1 91 ? -16.392 3.921 13.200 1.00 94.69 91 ALA A N 1
ATOM 722 C CA . ALA A 1 91 ? -16.270 4.283 14.611 1.00 94.69 91 ALA A CA 1
ATOM 723 C C . ALA A 1 91 ? -15.029 3.649 15.268 1.00 94.69 91 ALA A C 1
ATOM 725 O O . ALA A 1 91 ? -14.296 4.316 15.998 1.00 94.69 91 ALA A O 1
ATOM 726 N N . LEU A 1 92 ? -14.744 2.376 14.972 1.00 91.69 92 LEU A N 1
ATOM 727 C CA . LEU A 1 92 ? -13.550 1.698 15.477 1.00 91.69 92 LEU A CA 1
ATOM 728 C C . LEU A 1 92 ? -12.260 2.315 14.920 1.00 91.69 92 LEU A C 1
ATOM 730 O O . LEU A 1 92 ? -11.289 2.471 15.661 1.00 91.69 92 LEU A O 1
ATOM 734 N N . ARG A 1 93 ? -12.244 2.693 13.636 1.00 89.50 93 ARG A N 1
ATOM 735 C CA . ARG A 1 93 ? -11.120 3.411 13.024 1.00 89.50 93 ARG A CA 1
ATOM 736 C C . ARG A 1 93 ? -10.846 4.725 13.742 1.00 89.50 93 ARG A C 1
ATOM 738 O O . ARG A 1 93 ? -9.710 4.976 14.133 1.00 89.50 93 ARG A O 1
ATOM 745 N N . GLU A 1 94 ? -11.879 5.540 13.914 1.00 90.94 94 GLU A N 1
ATOM 746 C CA . GLU A 1 94 ? -11.785 6.847 14.565 1.00 90.94 94 GLU A CA 1
ATOM 747 C C . GLU A 1 94 ? -11.317 6.702 16.017 1.00 90.94 94 GLU A C 1
ATOM 749 O O . GLU A 1 94 ? -10.431 7.434 16.454 1.00 90.94 94 GLU A O 1
ATOM 754 N N . PHE A 1 95 ? -11.819 5.696 16.741 1.00 91.19 95 PHE A N 1
ATOM 755 C CA . PHE A 1 95 ? -11.350 5.372 18.088 1.00 91.19 95 PHE A CA 1
ATOM 756 C C . PHE A 1 95 ? -9.865 4.984 18.109 1.00 91.19 95 PHE A C 1
ATOM 758 O O . PHE A 1 95 ? -9.104 5.492 18.935 1.00 91.19 95 PHE A O 1
ATOM 765 N N . ARG A 1 96 ? -9.422 4.109 17.197 1.00 88.12 96 ARG A N 1
ATOM 766 C CA . ARG A 1 96 ? -8.012 3.692 17.104 1.00 88.12 96 ARG A CA 1
ATOM 767 C C . ARG A 1 96 ? -7.111 4.877 16.777 1.00 88.12 96 ARG A C 1
ATOM 769 O O . ARG A 1 96 ? -6.127 5.091 17.473 1.00 88.12 96 ARG A O 1
ATOM 776 N N . GLN A 1 97 ? -7.476 5.693 15.791 1.00 84.69 97 GLN A N 1
ATOM 777 C CA . GLN A 1 97 ? -6.714 6.890 15.429 1.00 84.69 97 GLN A CA 1
ATOM 778 C C . GLN A 1 97 ? -6.671 7.903 16.583 1.00 84.69 97 GLN A C 1
ATOM 780 O O . GLN A 1 97 ? -5.596 8.387 16.934 1.00 84.69 97 GLN A O 1
ATOM 785 N N . GLY A 1 98 ? -7.808 8.163 17.234 1.00 88.00 98 GLY A N 1
ATOM 786 C CA . GLY A 1 98 ? -7.907 9.078 18.375 1.00 88.00 98 GLY A CA 1
ATOM 787 C C . GLY A 1 98 ? -7.186 8.596 19.638 1.00 88.00 98 GLY A C 1
ATOM 788 O O . GLY A 1 98 ? -6.820 9.410 20.482 1.00 88.00 98 GLY A O 1
ATOM 789 N N . THR A 1 99 ? -6.931 7.292 19.762 1.00 85.69 99 THR A N 1
ATOM 790 C CA . THR A 1 99 ? -6.150 6.704 20.864 1.00 85.69 99 THR A CA 1
ATOM 791 C C . THR A 1 99 ? -4.724 6.335 20.460 1.00 85.69 99 THR A C 1
ATOM 793 O O . THR A 1 99 ? -4.043 5.655 21.222 1.00 85.69 99 THR A O 1
ATOM 796 N N . LEU A 1 100 ? -4.251 6.774 19.286 1.00 80.69 100 LEU A N 1
ATOM 797 C CA . LEU A 1 100 ? -2.923 6.445 18.748 1.00 80.69 100 LEU A CA 1
ATOM 798 C C . LEU A 1 100 ? -2.643 4.934 18.730 1.00 80.69 100 LEU A C 1
ATOM 800 O O . LEU A 1 100 ? -1.550 4.493 19.078 1.00 80.69 100 LEU A O 1
ATOM 804 N N . SER A 1 101 ? -3.659 4.142 18.388 1.00 81.69 101 SER A N 1
ATOM 805 C CA . SER A 1 101 ? -3.615 2.680 18.384 1.00 81.69 101 SER A CA 1
ATOM 806 C C . SER A 1 101 ? -3.118 2.086 19.709 1.00 81.69 101 SER A C 1
ATOM 808 O O . SER A 1 101 ? -2.502 1.026 19.707 1.00 81.69 101 SER A O 1
ATOM 810 N N . LYS A 1 102 ? -3.413 2.733 20.853 1.00 82.06 102 LYS A N 1
ATOM 811 C CA . LYS A 1 102 ? -2.957 2.336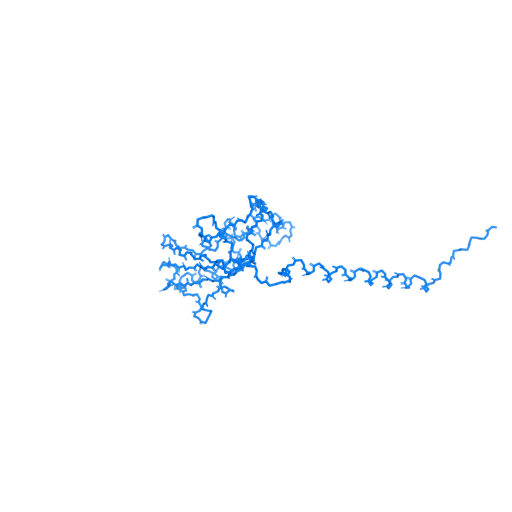 22.204 1.00 82.06 102 LYS A CA 1
ATOM 812 C C . LYS A 1 102 ? -3.124 0.842 22.510 1.00 82.06 102 LYS A C 1
ATOM 814 O O . LYS A 1 102 ? -2.325 0.281 23.251 1.00 82.06 102 LYS A O 1
ATOM 819 N N . TYR A 1 103 ? -4.180 0.224 21.985 1.00 83.38 103 TYR A N 1
ATOM 820 C CA . TYR A 1 103 ? -4.542 -1.169 22.256 1.00 83.38 103 TYR A CA 1
ATOM 821 C C . TYR A 1 103 ? -4.055 -2.161 21.191 1.00 83.38 103 TYR A C 1
ATOM 823 O O . TYR A 1 103 ? -4.317 -3.353 21.315 1.00 83.38 103 TYR A O 1
ATOM 831 N N . ASP A 1 104 ? -3.370 -1.690 20.147 1.00 82.25 104 ASP A N 1
ATOM 832 C CA . ASP A 1 104 ? -2.704 -2.553 19.176 1.00 82.25 104 ASP A CA 1
ATOM 833 C C . ASP A 1 104 ? -1.273 -2.837 19.667 1.00 82.25 104 ASP A C 1
ATOM 835 O O . ASP A 1 104 ? -0.482 -1.897 19.818 1.00 82.25 104 ASP A O 1
ATOM 839 N N . PRO A 1 105 ? -0.898 -4.106 19.913 1.00 79.69 105 PRO A N 1
ATOM 840 C CA . PRO A 1 105 ? 0.465 -4.455 20.309 1.00 79.69 105 PRO A CA 1
ATOM 841 C C . PRO A 1 105 ? 1.528 -4.063 19.268 1.00 79.69 105 PRO A C 1
ATOM 843 O O . PRO A 1 105 ? 2.701 -4.003 19.623 1.00 79.69 105 PRO A O 1
ATOM 846 N N . GLU A 1 106 ? 1.136 -3.763 18.025 1.00 77.94 106 GLU A N 1
ATOM 847 C CA . GLU A 1 106 ? 2.009 -3.259 16.955 1.00 77.94 106 GLU A CA 1
ATOM 848 C C . GLU A 1 106 ? 1.720 -1.794 16.580 1.00 77.94 106 GLU A C 1
ATOM 850 O O . GLU A 1 106 ? 2.303 -1.269 15.633 1.00 77.94 106 GLU A O 1
ATOM 855 N N . GLY A 1 107 ? 0.849 -1.099 17.323 1.00 78.12 107 GLY A N 1
ATOM 856 C CA . GLY A 1 107 ? 0.371 0.247 16.983 1.00 78.12 107 GLY A CA 1
ATOM 857 C C . GLY A 1 107 ? 1.453 1.333 16.924 1.00 78.12 10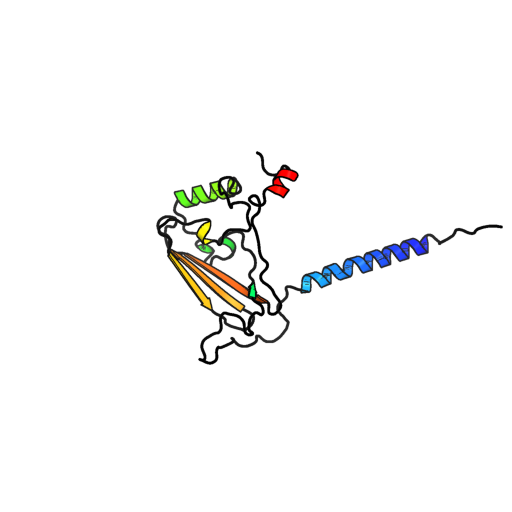7 GLY A C 1
ATOM 858 O O . GLY A 1 107 ? 1.214 2.412 16.382 1.00 78.12 107 GLY A O 1
ATOM 859 N N . PHE A 1 108 ? 2.640 1.062 17.468 1.00 79.00 108 PHE A N 1
ATOM 860 C CA . PHE A 1 108 ? 3.783 1.975 17.472 1.00 79.00 108 PHE A CA 1
ATOM 861 C C . PHE A 1 108 ? 4.981 1.454 16.661 1.00 79.00 108 PHE A C 1
ATOM 863 O O . PHE A 1 108 ? 5.974 2.173 16.500 1.00 79.00 108 PHE A O 1
ATOM 870 N N . CYS A 1 109 ? 4.893 0.242 16.114 1.00 80.50 109 CYS A N 1
ATOM 871 C CA . CYS A 1 109 ? 5.845 -0.262 15.133 1.00 80.50 109 CYS A CA 1
ATOM 872 C C . CYS A 1 109 ? 5.779 0.555 13.829 1.00 80.50 109 CYS A C 1
ATOM 874 O O . CYS A 1 109 ? 4.829 1.313 13.613 1.00 80.50 109 CYS A O 1
ATOM 876 N N . LEU A 1 110 ? 6.777 0.407 12.937 1.00 75.25 110 LEU A N 1
ATOM 877 C CA . LEU A 1 110 ? 6.595 0.826 11.541 1.00 75.25 110 LEU A CA 1
ATOM 878 C C . LEU A 1 110 ? 5.259 0.270 11.044 1.00 75.25 110 LEU A C 1
ATOM 880 O O . LEU A 1 110 ? 4.932 -0.873 11.383 1.00 75.25 110 LEU A O 1
ATOM 884 N N . PRO A 1 111 ? 4.486 1.098 10.320 1.00 63.31 111 PRO A N 1
ATOM 885 C CA . PRO A 1 111 ? 3.076 0.854 10.121 1.00 63.31 111 PRO A CA 1
ATOM 886 C C . PRO A 1 111 ? 2.882 -0.546 9.546 1.00 63.31 111 PRO A C 1
ATOM 888 O O . PRO A 1 111 ? 3.538 -0.895 8.557 1.00 63.31 111 PRO A O 1
ATOM 891 N N . PRO A 1 112 ? 2.009 -1.359 10.159 1.00 63.50 112 PRO A N 1
ATOM 892 C CA . PRO A 1 112 ? 1.652 -2.622 9.557 1.00 63.50 112 PRO A CA 1
ATOM 893 C C . PRO A 1 112 ? 1.120 -2.357 8.148 1.00 63.50 112 PRO A C 1
ATOM 895 O O . PRO A 1 112 ? 0.401 -1.378 7.929 1.00 63.50 112 PRO A O 1
ATOM 898 N N . GLY A 1 113 ? 1.484 -3.213 7.187 1.00 62.97 113 GLY A N 1
ATOM 899 C CA . GLY A 1 113 ? 0.953 -3.117 5.828 1.00 62.97 113 GLY A CA 1
ATOM 900 C C . GLY A 1 113 ? -0.567 -2.961 5.877 1.00 62.97 113 GLY A C 1
ATOM 901 O O . GLY A 1 113 ? -1.226 -3.645 6.665 1.00 62.97 113 GLY A O 1
ATOM 902 N N . GLY A 1 114 ? -1.104 -2.036 5.077 1.00 66.44 114 GLY A N 1
ATOM 903 C CA . GLY A 1 114 ? -2.478 -1.542 5.194 1.00 66.44 114 GLY A CA 1
ATOM 904 C C . GLY A 1 114 ? -3.538 -2.601 5.538 1.00 66.44 114 GLY A C 1
ATOM 905 O O . GLY A 1 114 ? -4.329 -2.352 6.455 1.00 66.44 114 GLY A O 1
ATOM 906 N N . PRO A 1 115 ? -3.576 -3.769 4.860 1.00 64.12 115 PRO A N 1
ATOM 907 C CA . PRO A 1 115 ? -4.563 -4.803 5.132 1.00 64.12 115 PRO A CA 1
ATOM 908 C C . PRO A 1 115 ? -4.637 -5.193 6.603 1.00 64.12 115 PRO A C 1
ATOM 910 O O . PRO A 1 115 ? -5.734 -5.186 7.138 1.00 64.12 115 PRO A O 1
ATOM 913 N N . ARG A 1 116 ? -3.506 -5.402 7.294 1.00 73.06 116 ARG A N 1
ATOM 914 C CA . ARG A 1 116 ? -3.481 -5.851 8.698 1.00 73.06 116 ARG A CA 1
ATOM 915 C C . ARG A 1 116 ? -4.158 -4.861 9.649 1.00 73.06 116 ARG A C 1
ATOM 917 O O . ARG A 1 116 ? -4.774 -5.265 10.630 1.00 73.06 116 ARG A O 1
ATOM 924 N N . ALA A 1 117 ? -4.044 -3.561 9.384 1.00 66.62 117 ALA A N 1
ATOM 925 C CA . ALA A 1 117 ? -4.550 -2.554 10.309 1.00 66.62 117 ALA A CA 1
ATOM 926 C C . ALA A 1 117 ? -6.088 -2.552 10.389 1.00 66.62 117 ALA A C 1
ATOM 928 O O . ALA A 1 117 ? -6.644 -2.266 11.452 1.00 66.62 117 ALA A O 1
ATOM 929 N N . MET A 1 118 ? -6.787 -2.842 9.283 1.00 72.38 118 MET A N 1
ATOM 930 C CA . MET A 1 118 ? -8.221 -2.551 9.145 1.00 72.38 118 MET A CA 1
ATOM 931 C C . MET A 1 118 ? -8.936 -3.545 8.212 1.00 72.38 118 MET A C 1
ATOM 933 O O . MET A 1 118 ? -9.350 -3.175 7.108 1.00 72.38 118 MET A O 1
ATOM 937 N N . HIS A 1 119 ? -9.107 -4.785 8.676 1.00 86.94 119 HIS A N 1
ATOM 938 C CA . HIS A 1 119 ? -9.855 -5.825 7.970 1.00 86.94 119 HIS A CA 1
ATOM 939 C C . HIS A 1 119 ? -10.608 -6.768 8.918 1.00 86.94 119 HIS A C 1
ATOM 941 O O . HIS A 1 119 ? -10.330 -6.814 10.119 1.00 86.94 119 HIS A O 1
ATOM 947 N N . THR A 1 120 ? -11.561 -7.516 8.370 1.00 91.75 120 THR A N 1
ATOM 948 C CA . THR A 1 120 ? -12.228 -8.651 9.009 1.00 91.75 120 THR A CA 1
ATOM 949 C C . THR A 1 120 ? -11.674 -9.978 8.483 1.00 91.75 120 THR A C 1
ATOM 951 O O . THR A 1 120 ? -10.768 -10.021 7.645 1.00 91.75 120 THR A O 1
ATOM 954 N N . ASP A 1 121 ? -12.221 -11.084 8.972 1.00 92.94 121 ASP A N 1
ATOM 955 C CA . ASP A 1 121 ? -11.963 -12.430 8.460 1.00 92.94 121 ASP A CA 1
ATOM 956 C C . ASP A 1 121 ? -12.520 -12.669 7.044 1.00 92.94 121 ASP A C 1
ATOM 958 O O . ASP A 1 121 ? -12.183 -13.670 6.417 1.00 92.94 121 ASP A O 1
ATOM 962 N N . GLN A 1 122 ? -13.320 -11.740 6.515 1.00 94.69 122 GLN A N 1
ATOM 963 C CA . GLN A 1 122 ? -13.894 -11.790 5.166 1.00 94.69 122 GLN A CA 1
ATOM 964 C C . GLN A 1 122 ? -13.050 -11.053 4.119 1.00 94.69 122 GLN A C 1
ATOM 966 O O . GLN A 1 122 ? -13.503 -10.859 2.993 1.00 94.69 122 GLN A O 1
ATOM 971 N N . LEU A 1 123 ? -11.841 -10.616 4.478 1.00 93.50 123 LEU A N 1
ATOM 972 C CA . LEU A 1 123 ? -10.970 -9.877 3.577 1.00 93.50 123 LEU A CA 1
ATOM 973 C C . LEU A 1 123 ? -10.568 -10.700 2.350 1.00 93.50 123 LEU A C 1
ATOM 975 O O . LEU A 1 123 ? -9.938 -11.752 2.453 1.00 93.50 123 LEU A O 1
ATOM 979 N N . HIS A 1 124 ? -10.797 -10.109 1.188 1.00 94.31 124 HIS A N 1
ATOM 980 C CA . HIS A 1 124 ? -10.199 -10.484 -0.075 1.00 94.31 124 HIS A CA 1
ATOM 981 C C . HIS A 1 124 ? -9.522 -9.253 -0.694 1.00 94.31 124 HIS A C 1
ATOM 983 O O . HIS A 1 124 ? -10.117 -8.183 -0.822 1.00 94.31 124 HIS A O 1
ATOM 989 N N . VAL A 1 125 ? -8.246 -9.387 -1.060 1.00 93.44 125 VAL A N 1
ATOM 990 C CA . VAL A 1 125 ? -7.477 -8.306 -1.692 1.00 93.44 125 VAL A CA 1
ATOM 991 C C . VAL A 1 125 ? -7.119 -8.718 -3.108 1.00 93.44 125 VAL A C 1
ATOM 993 O O . VAL A 1 125 ? -6.549 -9.785 -3.324 1.00 93.44 125 VAL A O 1
ATOM 996 N N . ILE A 1 126 ? -7.429 -7.852 -4.071 1.00 95.62 126 ILE A N 1
ATOM 997 C CA . ILE A 1 126 ? -7.038 -8.029 -5.469 1.00 95.62 126 ILE A CA 1
ATOM 998 C C . ILE A 1 126 ? -5.963 -6.999 -5.789 1.00 95.62 126 ILE A C 1
ATOM 1000 O O . ILE A 1 126 ? -6.250 -5.809 -5.910 1.00 95.62 126 ILE A O 1
ATOM 1004 N N . GLU A 1 127 ? -4.729 -7.463 -5.950 1.00 94.12 127 GLU A N 1
ATOM 1005 C CA . GLU A 1 127 ? -3.587 -6.612 -6.277 1.00 94.12 127 GLU A CA 1
ATOM 1006 C C . GLU A 1 127 ? -3.292 -6.632 -7.780 1.00 94.12 127 GLU A C 1
ATOM 1008 O O . GLU A 1 127 ? -3.314 -7.680 -8.433 1.00 94.12 127 GLU A O 1
ATOM 1013 N N . ARG A 1 128 ? -2.990 -5.463 -8.347 1.00 96.25 128 ARG A N 1
ATOM 1014 C CA . ARG A 1 128 ? -2.574 -5.301 -9.743 1.00 96.25 128 ARG A CA 1
ATOM 1015 C C . ARG A 1 128 ? -1.262 -4.540 -9.795 1.00 96.25 128 ARG A C 1
ATOM 1017 O O . ARG A 1 128 ? -1.164 -3.408 -9.337 1.00 96.25 128 ARG A O 1
ATOM 1024 N N . PHE A 1 129 ? -0.271 -5.161 -10.419 1.00 95.69 129 PHE A N 1
ATOM 1025 C CA . PHE A 1 129 ? 1.053 -4.588 -10.612 1.00 95.69 129 PHE A CA 1
ATOM 1026 C C . PHE A 1 129 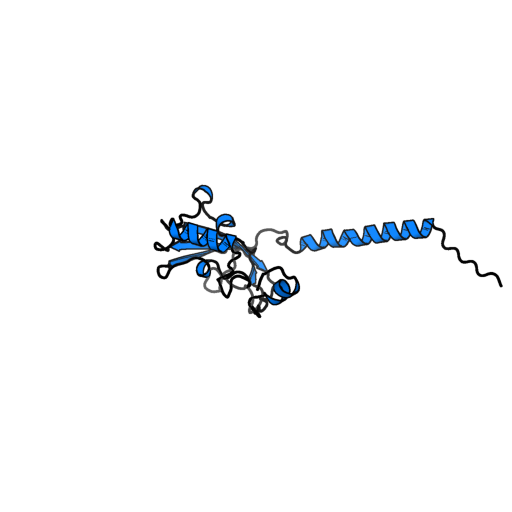? 1.278 -4.313 -12.095 1.00 95.69 129 PHE A C 1
ATOM 1028 O O . PHE A 1 129 ? 1.102 -5.201 -12.932 1.00 95.69 129 PHE A O 1
ATOM 1035 N N . SER A 1 130 ? 1.707 -3.099 -12.429 1.00 95.38 130 SER A N 1
ATOM 1036 C CA . SER A 1 130 ? 2.115 -2.749 -13.790 1.00 95.38 130 SER A CA 1
ATOM 1037 C C . SER A 1 130 ? 3.394 -1.923 -13.776 1.00 95.38 130 SER A C 1
ATOM 1039 O O . SER A 1 130 ? 3.594 -1.080 -12.912 1.00 95.38 130 SER A O 1
ATOM 1041 N N . ARG A 1 131 ? 4.295 -2.180 -14.725 1.00 95.06 131 ARG A N 1
ATOM 1042 C CA . ARG A 1 131 ? 5.589 -1.493 -14.822 1.00 95.06 131 ARG A CA 1
ATOM 1043 C C . ARG A 1 131 ? 5.660 -0.748 -16.157 1.00 95.06 131 ARG A C 1
ATOM 1045 O O . ARG A 1 131 ? 6.139 -1.332 -17.130 1.00 95.06 131 ARG A O 1
ATOM 1052 N N . PRO A 1 132 ? 5.120 0.479 -16.261 1.00 93.62 132 PRO A N 1
ATOM 1053 C CA . PRO A 1 132 ? 5.069 1.216 -17.530 1.00 93.62 132 PRO A CA 1
ATOM 1054 C C . PRO A 1 132 ? 6.452 1.631 -18.053 1.00 93.62 132 PRO A C 1
ATOM 1056 O O . PRO A 1 132 ? 6.621 1.818 -19.254 1.00 93.62 132 PRO A O 1
ATOM 1059 N N . ASP A 1 133 ? 7.442 1.740 -17.168 1.00 94.06 133 ASP A N 1
ATOM 1060 C CA . ASP A 1 133 ? 8.817 2.109 -17.494 1.00 94.06 133 ASP A CA 1
ATOM 1061 C C . ASP A 1 133 ? 9.799 1.482 -16.484 1.00 94.06 133 ASP A C 1
ATOM 1063 O O . ASP A 1 133 ? 9.394 0.838 -15.513 1.00 94.06 133 ASP A O 1
ATOM 1067 N N . LEU A 1 134 ? 11.108 1.623 -16.706 1.00 92.25 134 LEU A N 1
ATOM 1068 C CA . LEU A 1 134 ? 12.126 1.082 -15.793 1.00 92.25 134 LEU A CA 1
ATOM 1069 C C . LEU A 1 134 ? 11.953 1.568 -14.348 1.00 92.25 134 LEU A C 1
ATOM 1071 O O . LEU A 1 134 ? 12.171 0.788 -13.418 1.00 92.25 134 LEU A O 1
ATOM 1075 N N . MET A 1 135 ? 11.606 2.840 -14.172 1.00 91.75 135 MET A N 1
ATOM 1076 C CA . MET A 1 135 ? 11.661 3.550 -12.900 1.00 91.75 135 MET A CA 1
ATOM 1077 C C . MET A 1 135 ? 10.363 3.479 -12.098 1.00 91.75 135 MET A C 1
ATOM 1079 O O . MET A 1 135 ? 10.391 3.804 -10.912 1.00 91.75 135 MET A O 1
ATOM 1083 N N . THR A 1 136 ? 9.259 3.053 -12.709 1.00 93.25 136 THR A N 1
ATOM 1084 C CA . THR A 1 136 ? 7.923 3.104 -12.105 1.00 93.25 136 THR A CA 1
ATOM 1085 C C . THR A 1 136 ? 7.291 1.720 -12.039 1.00 93.25 136 THR A C 1
ATOM 1087 O O . THR A 1 136 ? 7.103 1.071 -13.066 1.00 93.25 136 THR A O 1
ATOM 1090 N N . LEU A 1 137 ? 6.904 1.291 -10.839 1.00 95.31 137 LEU A N 1
ATOM 1091 C CA . LEU A 1 137 ? 5.964 0.193 -10.625 1.00 95.31 137 LEU A CA 1
ATOM 1092 C C . LEU A 1 137 ? 4.669 0.789 -10.075 1.00 95.31 137 LEU A C 1
ATOM 1094 O O . LEU A 1 137 ? 4.629 1.259 -8.943 1.00 95.31 137 LEU A O 1
ATOM 1098 N N . HIS A 1 138 ? 3.625 0.782 -10.888 1.00 95.56 138 HIS A N 1
ATOM 1099 C CA . HIS A 1 138 ? 2.294 1.199 -10.489 1.00 95.56 138 HIS A CA 1
ATOM 1100 C C . HIS A 1 138 ? 1.581 0.034 -9.800 1.00 95.56 138 HIS A C 1
ATOM 1102 O O . HIS A 1 138 ? 1.470 -1.062 -10.368 1.00 95.56 138 HIS A O 1
ATOM 1108 N N . TYR A 1 139 ? 1.126 0.279 -8.577 1.00 95.06 139 TYR A N 1
ATOM 1109 C CA . TYR A 1 139 ? 0.427 -0.680 -7.737 1.00 95.06 139 TYR A CA 1
ATOM 1110 C C . TYR A 1 139 ? -1.007 -0.219 -7.506 1.00 95.06 139 TYR A C 1
ATOM 1112 O O . TYR A 1 139 ? -1.239 0.915 -7.089 1.00 95.06 139 TYR A O 1
ATOM 1120 N N . GLU A 1 140 ? -1.954 -1.126 -7.727 1.00 95.69 140 GLU A N 1
ATOM 1121 C CA . GLU A 1 140 ? -3.335 -0.972 -7.290 1.00 95.69 140 GLU A CA 1
ATOM 1122 C C . GLU A 1 140 ? -3.718 -2.128 -6.368 1.00 95.69 140 GLU A C 1
ATOM 1124 O O . GLU A 1 140 ? -3.357 -3.278 -6.628 1.00 95.69 140 GLU A O 1
ATOM 1129 N N . ALA A 1 141 ? -4.508 -1.840 -5.338 1.00 94.06 141 ALA A N 1
ATOM 1130 C CA . ALA A 1 141 ? -5.135 -2.863 -4.513 1.00 94.06 141 ALA A CA 1
ATOM 1131 C C . ALA A 1 141 ? -6.611 -2.549 -4.312 1.00 94.06 141 ALA A C 1
ATOM 1133 O O . ALA A 1 141 ? -6.970 -1.501 -3.773 1.00 94.06 141 ALA A O 1
ATOM 1134 N N . THR A 1 142 ? -7.462 -3.474 -4.742 1.00 95.31 142 THR A N 1
ATOM 1135 C CA . THR A 1 142 ? -8.887 -3.454 -4.427 1.00 95.31 142 THR A CA 1
ATOM 1136 C C . THR A 1 142 ? -9.110 -4.226 -3.136 1.00 95.31 142 THR A C 1
ATOM 1138 O O . THR A 1 142 ? -8.780 -5.410 -3.051 1.00 95.31 142 THR A O 1
ATOM 1141 N N . ILE A 1 143 ? -9.671 -3.542 -2.143 1.00 94.06 143 ILE A N 1
ATOM 1142 C CA . ILE A 1 143 ? -10.071 -4.106 -0.859 1.00 94.06 143 ILE A CA 1
ATOM 1143 C C . ILE A 1 143 ? -11.535 -4.524 -0.966 1.00 94.06 143 ILE A C 1
ATOM 1145 O O . ILE A 1 143 ? -12.413 -3.675 -1.136 1.00 94.06 143 ILE A O 1
ATOM 1149 N N . ASP A 1 144 ? -11.787 -5.825 -0.869 1.00 95.44 144 ASP A N 1
ATOM 1150 C CA . ASP A 1 144 ? -13.116 -6.427 -0.819 1.00 95.44 144 ASP A CA 1
ATOM 1151 C C . ASP A 1 144 ? -13.296 -7.104 0.543 1.00 95.44 144 ASP A C 1
ATOM 1153 O O . ASP A 1 144 ? -12.765 -8.178 0.806 1.00 95.44 144 ASP A O 1
ATOM 1157 N N . ASP A 1 145 ? -13.972 -6.415 1.456 1.00 95.62 145 ASP A N 1
ATOM 1158 C CA . ASP A 1 145 ? -14.245 -6.907 2.805 1.00 95.62 145 ASP A CA 1
ATOM 1159 C C . ASP A 1 145 ? -15.644 -6.424 3.218 1.00 95.62 145 ASP A C 1
ATOM 1161 O O . ASP A 1 145 ? -15.795 -5.309 3.733 1.00 95.62 145 ASP A O 1
ATOM 1165 N N . PRO A 1 146 ? -16.692 -7.228 2.967 1.00 96.56 146 PRO A N 1
ATOM 1166 C CA . PRO A 1 146 ? -18.071 -6.838 3.255 1.00 96.56 146 PRO A CA 1
ATOM 1167 C C . PRO A 1 146 ? -18.360 -6.717 4.759 1.00 96.56 146 PRO A C 1
ATOM 1169 O O . PRO A 1 146 ? -19.348 -6.088 5.151 1.00 96.56 146 PRO A O 1
ATOM 1172 N N . GLY A 1 147 ? -17.501 -7.283 5.615 1.00 95.44 147 GLY A N 1
ATOM 1173 C CA . GLY A 1 147 ? -17.598 -7.136 7.061 1.00 95.44 147 GLY A CA 1
ATOM 1174 C C . GLY A 1 147 ? -17.305 -5.703 7.506 1.00 95.44 147 GLY A C 1
ATOM 1175 O O . GLY A 1 147 ? -18.052 -5.147 8.315 1.00 95.44 147 GLY A O 1
ATOM 1176 N N . ALA A 1 148 ? -16.252 -5.083 6.961 1.00 94.81 148 ALA A N 1
ATOM 1177 C CA . ALA A 1 148 ? -15.816 -3.731 7.328 1.00 94.81 148 ALA A CA 1
ATOM 1178 C C . ALA A 1 148 ? -16.289 -2.618 6.376 1.00 94.81 148 ALA A C 1
ATOM 1180 O O . ALA A 1 148 ? -16.375 -1.458 6.798 1.00 94.81 148 ALA A O 1
ATOM 1181 N N . TYR A 1 149 ? -16.617 -2.932 5.122 1.00 95.69 149 TYR A N 1
ATOM 1182 C CA . TYR A 1 149 ? -16.960 -1.951 4.087 1.00 95.69 149 TYR A CA 1
ATOM 1183 C C . TYR A 1 149 ? -18.314 -2.259 3.433 1.00 95.69 149 TYR A C 1
ATOM 1185 O O . TYR A 1 149 ? -18.762 -3.398 3.382 1.00 95.69 149 TYR A O 1
ATOM 1193 N N . THR A 1 150 ? -19.000 -1.228 2.936 1.00 97.06 150 THR A N 1
ATOM 1194 C CA . THR A 1 150 ? -20.305 -1.356 2.264 1.00 97.06 150 THR A CA 1
ATOM 1195 C C . THR A 1 150 ? -20.184 -1.744 0.790 1.00 97.06 150 THR A C 1
ATOM 1197 O O . THR A 1 150 ? -21.174 -2.140 0.180 1.00 97.06 150 THR A O 1
ATOM 1200 N N . ARG A 1 151 ? -18.983 -1.629 0.211 1.00 96.62 151 ARG A N 1
ATOM 1201 C CA . ARG A 1 151 ? -18.630 -2.048 -1.153 1.00 96.62 151 ARG A CA 1
ATOM 1202 C C . ARG A 1 151 ? -17.106 -2.155 -1.305 1.00 96.62 151 ARG A C 1
ATOM 1204 O O . ARG A 1 151 ? -16.392 -1.505 -0.532 1.00 96.62 151 ARG A O 1
ATOM 1211 N N . PRO A 1 152 ? -16.607 -2.870 -2.328 1.00 96.12 152 PRO A N 1
ATOM 1212 C CA . PRO A 1 152 ? -15.196 -2.835 -2.683 1.00 96.12 152 PRO A CA 1
ATOM 1213 C C . PRO A 1 152 ? -14.726 -1.426 -3.055 1.00 96.12 152 PRO A C 1
ATOM 1215 O O . PRO A 1 152 ? -15.477 -0.629 -3.627 1.00 96.12 152 PRO A O 1
ATOM 1218 N N . TRP A 1 153 ? -13.467 -1.128 -2.754 1.00 95.62 153 TRP A N 1
ATOM 1219 C CA . TRP A 1 153 ? -12.827 0.155 -3.051 1.00 95.62 153 TRP A CA 1
ATOM 1220 C C . TRP A 1 153 ? -11.337 -0.049 -3.338 1.00 95.62 153 TRP A C 1
ATOM 1222 O O . TRP A 1 153 ? -10.774 -1.083 -2.986 1.00 95.62 153 TRP A O 1
ATOM 1232 N N . THR A 1 154 ? -10.698 0.908 -4.017 1.00 95.62 154 THR A N 1
ATOM 1233 C CA . THR A 1 154 ? -9.345 0.719 -4.567 1.00 95.62 154 THR A CA 1
ATOM 1234 C C . THR A 1 154 ? -8.390 1.830 -4.149 1.00 95.62 154 THR A C 1
ATOM 1236 O O . THR A 1 154 ? -8.727 3.016 -4.223 1.00 95.62 154 THR A O 1
ATOM 1239 N N . ILE A 1 155 ? -7.173 1.437 -3.775 1.00 94.00 155 ILE A N 1
ATOM 1240 C CA . ILE A 1 155 ? -6.015 2.330 -3.668 1.00 94.00 155 ILE A CA 1
ATOM 1241 C C . ILE A 1 155 ? -5.102 2.173 -4.878 1.00 94.00 155 ILE A C 1
ATOM 1243 O O . ILE A 1 155 ? -5.025 1.088 -5.452 1.00 94.00 155 ILE A O 1
ATOM 1247 N N . ALA A 1 156 ? -4.406 3.244 -5.248 1.00 94.69 156 ALA A N 1
ATOM 1248 C CA . ALA A 1 156 ? -3.443 3.252 -6.337 1.00 94.69 156 ALA A CA 1
ATOM 1249 C C . ALA A 1 156 ? -2.288 4.215 -6.037 1.00 94.69 156 ALA A C 1
ATOM 1251 O O . ALA A 1 156 ? -2.514 5.369 -5.668 1.00 94.69 156 ALA A O 1
ATOM 1252 N N . PHE A 1 157 ? -1.049 3.756 -6.205 1.00 94.31 157 PHE A N 1
ATOM 1253 C CA . PHE A 1 157 ? 0.143 4.592 -6.052 1.00 94.31 157 PHE A CA 1
ATOM 1254 C C . PHE A 1 157 ? 1.351 4.020 -6.798 1.00 94.31 157 PHE A C 1
ATOM 1256 O O . PHE A 1 157 ? 1.405 2.839 -7.144 1.00 94.31 157 PHE A O 1
ATOM 1263 N N . ASP A 1 158 ? 2.341 4.882 -7.029 1.00 94.56 158 ASP A N 1
ATOM 1264 C CA . ASP A 1 158 ? 3.572 4.526 -7.727 1.00 94.56 158 ASP A CA 1
ATOM 1265 C C . ASP A 1 158 ? 4.705 4.226 -6.745 1.00 94.56 158 ASP A C 1
ATOM 1267 O O . ASP A 1 158 ? 5.007 4.998 -5.831 1.00 94.56 158 ASP A O 1
ATOM 1271 N N . LEU A 1 159 ? 5.394 3.122 -7.002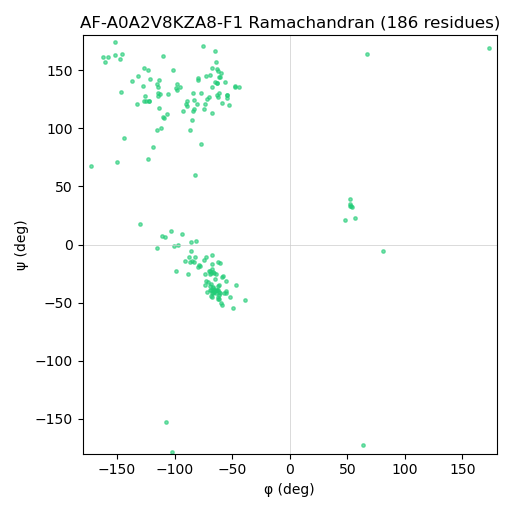 1.00 93.25 159 LEU A N 1
ATOM 1272 C CA . LEU A 1 159 ? 6.658 2.765 -6.384 1.00 93.25 159 LEU A CA 1
ATOM 1273 C C . LEU A 1 159 ? 7.802 3.127 -7.336 1.00 93.25 159 LEU A C 1
ATOM 1275 O O . LEU A 1 159 ? 7.759 2.841 -8.535 1.00 93.25 159 LEU A O 1
ATOM 1279 N N . SER A 1 160 ? 8.847 3.746 -6.796 1.00 92.12 160 SER A N 1
ATOM 1280 C CA . SER A 1 160 ? 10.026 4.168 -7.550 1.00 92.12 160 SER A CA 1
ATOM 1281 C C . SER A 1 160 ? 11.134 3.124 -7.470 1.00 92.12 160 SER A C 1
ATOM 1283 O O . SER A 1 160 ? 11.434 2.598 -6.401 1.00 92.12 160 SER A O 1
ATOM 1285 N N . TRP A 1 161 ? 11.770 2.826 -8.600 1.00 91.75 161 TRP A N 1
ATOM 1286 C CA . TRP A 1 161 ? 12.920 1.926 -8.646 1.00 91.75 161 TRP A CA 1
ATOM 1287 C C . TRP A 1 161 ? 14.154 2.585 -8.022 1.00 91.75 161 TRP A C 1
ATOM 1289 O O . TRP A 1 161 ? 14.581 3.654 -8.463 1.00 91.75 161 TRP A O 1
ATOM 1299 N N . ASN A 1 162 ? 14.764 1.927 -7.038 1.00 89.19 162 ASN A N 1
ATOM 1300 C CA . ASN A 1 162 ? 16.060 2.311 -6.497 1.00 89.19 162 ASN A CA 1
ATOM 1301 C C . ASN A 1 162 ? 17.106 1.246 -6.868 1.00 89.19 162 ASN A C 1
ATOM 1303 O O . ASN A 1 162 ? 17.166 0.220 -6.194 1.00 89.19 162 ASN A O 1
ATOM 1307 N N . PRO A 1 163 ? 17.946 1.464 -7.899 1.00 86.94 163 PRO A N 1
ATOM 1308 C CA . PRO A 1 163 ? 18.901 0.457 -8.374 1.00 86.94 163 PRO A CA 1
ATOM 1309 C C . PRO A 1 163 ? 20.040 0.170 -7.385 1.00 86.94 163 PRO A C 1
ATOM 1311 O O . PRO A 1 163 ? 20.609 -0.917 -7.417 1.00 86.94 163 PRO A O 1
ATOM 1314 N N . ASN A 1 164 ? 20.355 1.129 -6.511 1.00 86.19 164 ASN A N 1
ATOM 1315 C CA . ASN A 1 164 ? 21.447 1.037 -5.536 1.00 86.19 164 ASN A CA 1
ATOM 1316 C C . ASN A 1 164 ? 20.925 0.866 -4.103 1.00 86.19 164 ASN A C 1
ATOM 1318 O O . ASN A 1 164 ? 21.688 0.983 -3.148 1.00 86.19 164 ASN A O 1
ATOM 1322 N N . GLY A 1 165 ? 19.613 0.686 -3.946 1.00 81.06 165 GLY A N 1
ATOM 1323 C CA . GLY A 1 165 ? 18.981 0.532 -2.648 1.00 81.06 165 GLY A CA 1
ATOM 1324 C C . GLY A 1 165 ? 19.141 -0.884 -2.119 1.00 81.06 165 GLY A C 1
ATOM 1325 O O . GLY A 1 165 ? 19.019 -1.849 -2.872 1.00 81.06 165 GLY A O 1
ATOM 1326 N N . GLU A 1 166 ? 19.325 -0.993 -0.810 1.00 81.75 166 GLU A N 1
ATOM 1327 C CA . GLU A 1 166 ? 19.242 -2.250 -0.074 1.00 81.75 166 GLU A CA 1
AT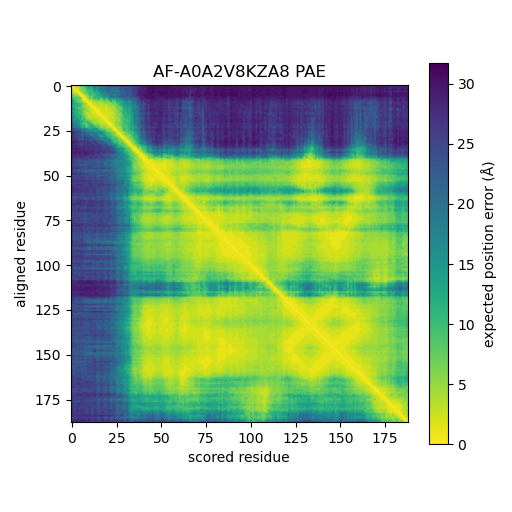OM 1328 C C . GLU A 1 166 ? 18.045 -2.197 0.875 1.00 81.75 166 GLU A C 1
ATOM 1330 O O . GLU A 1 166 ? 17.732 -1.150 1.452 1.00 81.75 166 GLU A O 1
ATOM 1335 N N . ILE A 1 167 ? 17.348 -3.326 1.012 1.00 81.19 167 ILE A N 1
ATOM 1336 C CA . ILE A 1 167 ? 16.264 -3.459 1.984 1.00 81.19 167 ILE A CA 1
ATOM 1337 C C . ILE A 1 167 ? 16.915 -3.572 3.359 1.00 81.19 167 ILE A C 1
ATOM 1339 O O . ILE A 1 167 ? 17.641 -4.528 3.624 1.00 81.19 167 ILE A O 1
ATOM 1343 N N . MET A 1 168 ? 16.661 -2.597 4.228 1.00 80.94 168 MET A N 1
ATOM 1344 C CA . MET A 1 168 ? 17.134 -2.663 5.606 1.00 80.94 168 MET A CA 1
ATOM 1345 C C . MET A 1 168 ? 16.218 -3.554 6.439 1.00 80.94 168 MET A C 1
ATOM 1347 O O . MET A 1 168 ? 14.994 -3.515 6.292 1.00 80.94 168 MET A O 1
ATOM 1351 N N . GLU A 1 169 ? 16.814 -4.323 7.344 1.00 82.25 169 GLU A N 1
ATOM 1352 C CA . GLU A 1 169 ? 16.059 -5.030 8.367 1.00 82.25 169 GLU A CA 1
ATOM 1353 C C . GLU A 1 169 ? 15.447 -4.020 9.343 1.00 82.25 169 GLU A C 1
ATOM 1355 O O . GLU A 1 169 ? 16.097 -3.070 9.787 1.00 82.25 169 GLU A O 1
ATOM 1360 N N . TYR A 1 170 ? 14.181 -4.237 9.679 1.00 84.06 170 TYR A N 1
ATOM 1361 C CA . TYR A 1 170 ? 13.499 -3.494 10.721 1.00 84.06 170 TYR A CA 1
ATOM 1362 C C . TYR A 1 170 ? 12.988 -4.467 11.778 1.00 84.06 170 TYR A C 1
ATOM 1364 O O . TYR A 1 170 ? 12.213 -5.375 11.481 1.00 84.06 170 TYR A O 1
ATOM 1372 N N . ILE A 1 171 ? 13.400 -4.239 13.024 1.00 83.75 171 ILE A N 1
ATOM 1373 C CA . ILE A 1 171 ? 12.962 -5.011 14.182 1.00 83.75 171 ILE A CA 1
ATOM 1374 C C . ILE A 1 171 ? 12.141 -4.080 15.067 1.00 83.75 171 ILE A C 1
ATOM 1376 O O . ILE A 1 171 ? 12.663 -3.096 15.591 1.00 83.75 171 ILE A O 1
ATOM 1380 N N . CYS A 1 172 ? 10.861 -4.400 15.265 1.00 83.44 172 CYS A N 1
ATOM 1381 C CA . CYS A 1 172 ? 10.040 -3.671 16.224 1.00 83.44 172 CYS A CA 1
ATOM 1382 C C . CYS A 1 172 ? 10.366 -4.112 17.657 1.00 83.44 172 CYS A C 1
ATOM 1384 O O . CYS A 1 172 ? 9.733 -5.011 18.210 1.00 83.44 172 CYS A O 1
ATOM 1386 N N . GLN A 1 173 ? 11.377 -3.493 18.261 1.00 82.00 173 GLN A N 1
ATOM 1387 C CA . GLN A 1 173 ? 11.753 -3.773 19.644 1.00 82.00 173 GLN A CA 1
ATOM 1388 C C . GLN A 1 173 ? 10.885 -2.961 20.609 1.00 82.00 173 GLN A C 1
ATOM 1390 O O . GLN A 1 173 ? 10.717 -1.755 20.443 1.00 82.00 173 GLN A O 1
ATOM 1395 N N . GLU A 1 174 ? 10.311 -3.635 21.612 1.00 82.38 174 GLU A N 1
ATOM 1396 C CA . GLU A 1 174 ? 9.469 -3.023 22.655 1.00 82.38 174 GLU A CA 1
ATOM 1397 C C . GLU A 1 174 ? 8.309 -2.163 22.107 1.00 82.38 174 GLU A C 1
ATOM 1399 O O . GLU A 1 174 ? 7.968 -1.133 22.691 1.00 82.38 174 GLU A O 1
ATOM 1404 N N . ASN A 1 175 ? 7.708 -2.548 20.971 1.00 78.75 175 ASN A N 1
ATOM 1405 C CA . ASN A 1 175 ? 6.681 -1.754 20.277 1.00 78.75 175 ASN A CA 1
ATOM 1406 C C . ASN A 1 175 ? 7.164 -0.313 19.975 1.00 78.75 175 ASN A C 1
ATOM 1408 O O . ASN A 1 175 ? 6.398 0.632 20.079 1.00 78.75 175 ASN A O 1
ATOM 1412 N N . ASN A 1 176 ? 8.464 -0.094 19.727 1.00 81.50 176 ASN A N 1
ATOM 1413 C CA . ASN A 1 176 ? 9.096 1.235 19.619 1.00 81.50 176 ASN A CA 1
ATOM 1414 C C . ASN A 1 176 ? 8.743 2.218 20.755 1.00 81.50 176 ASN A C 1
ATOM 1416 O O . ASN A 1 176 ? 8.865 3.441 20.607 1.00 81.50 176 ASN A O 1
ATOM 1420 N N . LEU A 1 177 ? 8.293 1.713 21.906 1.00 79.50 177 LEU A N 1
ATOM 1421 C CA . LEU A 1 177 ? 7.874 2.549 23.022 1.00 79.50 177 LEU A CA 1
ATOM 1422 C C . LEU A 1 177 ? 9.063 3.075 23.808 1.00 79.50 177 LEU A C 1
ATOM 1424 O O . LEU A 1 177 ? 8.890 4.049 24.531 1.00 79.50 177 LEU A O 1
ATOM 1428 N N . TRP A 1 178 ? 10.250 2.481 23.664 1.00 82.69 178 TRP A N 1
ATOM 1429 C CA . TRP A 1 178 ? 11.436 2.850 24.434 1.00 82.69 178 TRP A CA 1
ATOM 1430 C C . TRP A 1 178 ? 11.689 4.365 24.432 1.00 82.69 178 TRP A C 1
ATOM 1432 O O . TRP A 1 178 ? 11.691 5.001 25.488 1.00 82.69 178 TRP A O 1
ATOM 1442 N N . LEU A 1 179 ? 11.787 4.975 23.243 1.00 81.31 179 LEU A N 1
ATOM 1443 C CA . LEU A 1 179 ? 12.022 6.416 23.122 1.00 81.31 179 LEU A CA 1
ATOM 1444 C C . LEU A 1 179 ? 10.828 7.229 23.643 1.00 81.31 179 LEU A C 1
ATOM 1446 O O . LEU A 1 179 ? 11.013 8.241 24.314 1.00 81.31 179 LEU A O 1
ATOM 1450 N N . LYS A 1 180 ? 9.595 6.779 23.386 1.00 79.69 180 LYS A N 1
ATOM 1451 C CA . LYS A 1 180 ? 8.386 7.476 23.850 1.00 79.69 180 LYS A CA 1
ATOM 1452 C C . LYS A 1 180 ? 8.240 7.450 25.372 1.00 79.69 180 LYS A C 1
ATOM 1454 O O . LYS A 1 180 ? 7.815 8.448 25.945 1.00 79.69 180 LYS A O 1
ATOM 1459 N N . ARG A 1 181 ? 8.618 6.351 26.029 1.00 82.31 181 ARG A N 1
ATOM 1460 C CA . ARG A 1 181 ? 8.652 6.203 27.492 1.00 82.31 181 ARG A CA 1
ATOM 1461 C C . ARG A 1 181 ? 9.746 7.071 28.101 1.00 82.31 181 ARG A C 1
ATOM 1463 O O . ARG A 1 181 ? 9.467 7.808 29.042 1.00 82.31 181 ARG A O 1
ATOM 1470 N N . LEU A 1 182 ? 10.945 7.075 27.508 1.00 84.75 182 LEU A N 1
ATOM 1471 C CA . LEU A 1 182 ? 12.038 7.966 27.916 1.00 84.75 182 LEU A CA 1
ATOM 1472 C C . LEU A 1 182 ? 11.612 9.443 27.856 1.00 84.75 182 LEU A C 1
ATOM 1474 O O . LEU A 1 182 ? 11.903 10.215 28.768 1.00 84.75 182 LEU A O 1
ATOM 1478 N N . LEU A 1 183 ? 10.877 9.821 26.806 1.00 86.50 183 LEU A N 1
ATOM 1479 C CA . LEU A 1 183 ? 10.359 11.176 26.597 1.00 86.50 183 LEU A CA 1
ATOM 1480 C C . LEU A 1 183 ? 9.007 11.449 27.284 1.00 86.50 183 LEU A C 1
ATOM 1482 O O . LEU A 1 183 ? 8.471 12.544 27.126 1.00 86.50 183 LEU A O 1
ATOM 1486 N N . LYS A 1 184 ? 8.443 10.487 28.033 1.00 82.25 184 LYS A N 1
ATOM 1487 C CA . LYS A 1 184 ? 7.125 10.580 28.699 1.00 82.25 184 LYS A CA 1
ATOM 1488 C C . LYS A 1 184 ? 5.969 10.982 27.765 1.00 82.25 184 LYS A C 1
ATOM 1490 O O . LYS A 1 184 ? 5.034 11.664 28.171 1.00 82.25 184 LYS A O 1
ATOM 1495 N N . GLN A 1 185 ? 6.038 10.567 26.502 1.00 76.44 185 GLN A N 1
ATOM 1496 C CA . GLN A 1 185 ? 5.041 10.865 25.465 1.00 76.44 185 GLN A CA 1
ATOM 1497 C C . GLN A 1 185 ? 3.878 9.870 25.439 1.00 76.44 185 GLN A C 1
ATOM 1499 O O . GLN A 1 185 ? 2.857 10.131 24.809 1.00 76.44 185 GLN A O 1
ATOM 1504 N N . VAL A 1 186 ? 4.033 8.721 26.096 1.00 70.75 186 VAL A N 1
ATOM 1505 C CA . VAL A 1 186 ? 2.985 7.711 26.250 1.00 70.75 186 VAL A CA 1
ATOM 1506 C C . VAL A 1 186 ? 2.832 7.457 27.752 1.00 70.75 186 VAL A C 1
ATOM 1508 O O . VAL A 1 186 ? 3.843 7.160 28.393 1.00 70.75 186 VAL A O 1
ATOM 1511 N N . PRO A 1 187 ? 1.627 7.627 28.328 1.00 67.25 187 PRO A N 1
ATOM 1512 C CA . PRO A 1 187 ? 1.371 7.274 29.721 1.00 67.25 187 PRO A CA 1
ATOM 1513 C C . PRO A 1 187 ? 1.574 5.770 29.933 1.00 67.25 187 PRO A C 1
ATOM 1515 O O . PRO A 1 187 ? 1.329 4.995 29.005 1.00 67.25 187 PRO A O 1
ATOM 1518 N N . GLU A 1 188 ? 2.001 5.374 31.135 1.00 61.91 188 GLU A N 1
ATOM 1519 C CA . GLU A 1 188 ? 1.977 3.958 31.540 1.00 61.91 188 GLU A CA 1
ATOM 1520 C C . GLU A 1 188 ? 0.559 3.367 31.494 1.00 61.91 188 GLU A C 1
ATOM 1522 O O . GLU A 1 188 ? -0.422 4.100 31.780 1.00 61.91 188 GLU A O 1
#

pLDDT: mean 80.65, std 15.47, range [38.28, 97.06]

Solvent-accessible surface area (backbone atoms only — not comparable to full-atom values): 11614 Å² total; per-residue (Å²): 139,86,85,84,85,76,83,56,71,69,61,54,54,53,51,50,52,53,52,56,56,63,64,54,56,60,62,67,57,64,70,56,77,79,58,75,80,90,68,81,86,48,67,48,50,55,43,97,87,67,48,78,48,90,68,62,95,46,92,98,35,31,48,73,48,60,81,89,72,95,49,66,79,83,29,36,67,57,60,91,74,56,81,49,53,30,72,68,45,44,52,52,48,52,51,34,62,77,50,61,28,74,87,43,85,56,48,56,27,80,76,64,62,69,67,77,76,73,66,50,98,60,58,44,76,52,74,47,80,46,51,83,26,58,54,39,39,40,38,34,40,35,47,37,27,75,76,37,20,77,55,69,49,45,36,43,53,66,23,38,53,32,72,87,43,75,90,75,90,82,78,71,57,74,36,52,37,62,64,35,52,75,67,64,74,50,83,133

Mean predicted aligned error: 12.02 Å

Radius of gyration: 25.29 Å; Cα contacts (8 Å, |Δi|>4): 216; chains: 1; bounding box: 80×58×55 Å